Protein AF-A0A173RYE0-F1 (afdb_monomer_lite)

Organism: NCBI:txid166486

Foldseek 3Di:
DPPPPDDPQCPDDDDDEDDPPDLPDDPDPADDQVVLLVVLVVVLVCLVVLNKAKAKEKEKQPPPDQVQFDWDQDPNWTWTKMKMKIWIWIQDPNRIFIKIKMKIWTWTQDPVRDIDIDMYIWMFGDPPVDPDPDCVSGSNRTHDHDPSSVVSVSVSVVSVVVLCVVPVPSYHYHYYYDRDDDDPPPD

Structure (mmCIF, N/CA/C/O backbone):
data_AF-A0A173RYE0-F1
#
_entry.id   AF-A0A173RYE0-F1
#
loop_
_atom_site.group_PDB
_atom_site.id
_atom_site.type_symbol
_atom_site.label_atom_id
_atom_site.label_alt_id
_atom_site.label_comp_id
_atom_site.label_asym_id
_atom_site.label_entity_id
_atom_site.label_seq_id
_atom_site.pdbx_PDB_ins_code
_atom_site.Cartn_x
_atom_site.Cartn_y
_atom_site.Cartn_z
_atom_site.occupancy
_atom_site.B_iso_or_equiv
_atom_site.auth_seq_id
_atom_site.auth_comp_id
_atom_site.auth_asym_id
_atom_site.auth_atom_id
_atom_site.pdbx_PDB_model_num
ATOM 1 N N . MET A 1 1 ? 26.223 -8.740 8.194 1.00 28.34 1 MET A N 1
ATOM 2 C CA . MET A 1 1 ? 25.411 -8.860 6.963 1.00 28.34 1 MET A CA 1
ATOM 3 C C . MET A 1 1 ? 24.327 -7.803 7.013 1.00 28.34 1 MET A C 1
ATOM 5 O O . MET A 1 1 ? 23.539 -7.816 7.946 1.00 28.34 1 MET A O 1
ATOM 9 N N . LYS A 1 2 ? 24.351 -6.820 6.109 1.00 23.77 2 LYS A N 1
ATOM 10 C CA . LYS A 1 2 ? 23.316 -5.780 6.056 1.00 23.77 2 LYS A CA 1
ATOM 11 C C . LYS A 1 2 ? 22.067 -6.418 5.446 1.00 23.77 2 LYS A C 1
ATOM 13 O O . LYS A 1 2 ? 22.107 -6.754 4.267 1.00 23.77 2 LYS A O 1
ATOM 18 N N . ASN A 1 3 ? 21.015 -6.615 6.242 1.00 24.16 3 ASN A N 1
ATOM 19 C CA . ASN A 1 3 ? 19.688 -6.975 5.740 1.00 24.16 3 ASN A CA 1
ATOM 20 C C . ASN A 1 3 ? 19.226 -5.859 4.801 1.00 24.16 3 ASN A C 1
ATOM 22 O O . ASN A 1 3 ? 18.795 -4.795 5.234 1.00 24.16 3 ASN A O 1
ATOM 26 N N . LYS A 1 4 ? 19.424 -6.097 3.511 1.00 31.22 4 LYS A N 1
ATOM 27 C CA . LYS A 1 4 ? 19.053 -5.243 2.396 1.00 31.22 4 LYS A CA 1
ATOM 28 C C . LYS A 1 4 ? 17.714 -5.766 1.875 1.00 31.22 4 LYS A C 1
ATOM 30 O O . LYS A 1 4 ? 17.673 -6.500 0.899 1.00 31.22 4 LYS A O 1
ATOM 35 N N . ILE A 1 5 ? 16.637 -5.459 2.592 1.00 31.73 5 ILE A N 1
ATOM 36 C CA . ILE A 1 5 ? 15.288 -5.525 2.023 1.00 31.73 5 ILE A CA 1
ATOM 37 C C . ILE A 1 5 ? 14.978 -4.078 1.642 1.00 31.73 5 ILE A C 1
ATOM 39 O O . ILE A 1 5 ? 14.851 -3.218 2.514 1.00 31.73 5 ILE A O 1
ATOM 43 N N . PHE A 1 6 ? 15.091 -3.834 0.338 1.00 35.91 6 PHE A N 1
ATOM 44 C CA . PHE A 1 6 ? 15.083 -2.546 -0.350 1.00 35.91 6 PHE A CA 1
ATOM 45 C C . PHE A 1 6 ? 13.655 -2.006 -0.580 1.00 35.91 6 PHE A C 1
ATOM 47 O O . PHE A 1 6 ? 12.680 -2.603 -0.130 1.00 35.91 6 PHE A O 1
ATOM 54 N N . HIS A 1 7 ? 13.585 -0.799 -1.144 1.00 39.81 7 HIS A N 1
ATOM 55 C CA . HIS A 1 7 ? 12.555 0.229 -0.978 1.00 39.81 7 HIS A CA 1
ATOM 56 C C . HIS A 1 7 ? 11.331 0.055 -1.911 1.00 39.81 7 HIS A C 1
ATOM 58 O O . HIS A 1 7 ? 11.178 0.805 -2.864 1.00 39.81 7 HIS A O 1
ATOM 64 N N . THR A 1 8 ? 10.345 -0.762 -1.527 1.00 43.03 8 THR A N 1
ATOM 65 C CA . THR A 1 8 ? 8.969 -0.657 -2.083 1.00 43.03 8 THR A CA 1
ATOM 66 C C . THR A 1 8 ? 8.114 0.410 -1.378 1.00 43.03 8 THR A C 1
ATOM 68 O O . THR A 1 8 ? 6.892 0.441 -1.495 1.00 43.03 8 THR A O 1
ATOM 71 N N . GLN A 1 9 ? 8.727 1.257 -0.544 1.00 42.53 9 GLN A N 1
ATOM 72 C CA . GLN A 1 9 ? 8.015 2.144 0.394 1.00 42.53 9 GLN A CA 1
ATOM 73 C C . GLN A 1 9 ? 8.298 3.623 0.253 1.00 42.53 9 GLN A C 1
ATOM 75 O O . GLN A 1 9 ? 7.848 4.426 1.069 1.00 42.53 9 GLN A O 1
ATOM 80 N N . ASP A 1 10 ? 9.018 3.992 -0.781 1.00 41.88 10 ASP A N 1
ATOM 81 C CA . ASP A 1 10 ? 8.941 5.358 -1.232 1.00 41.88 10 ASP A CA 1
ATOM 82 C C . ASP A 1 10 ? 7.669 5.418 -2.084 1.00 41.88 10 ASP A C 1
ATOM 84 O O . ASP A 1 10 ? 7.680 5.042 -3.246 1.00 41.88 10 ASP A O 1
ATOM 88 N N . LEU A 1 11 ? 6.552 5.870 -1.496 1.00 45.75 11 LEU A N 1
ATOM 89 C CA . LEU A 1 11 ? 5.313 6.296 -2.182 1.00 45.75 11 LEU A CA 1
ATOM 90 C C . LEU A 1 11 ? 5.577 7.540 -3.069 1.00 45.75 11 LEU A C 1
ATOM 92 O O . LEU A 1 11 ? 4.838 8.527 -3.098 1.00 45.75 11 LEU A O 1
ATOM 96 N N . CYS A 1 12 ? 6.737 7.531 -3.706 1.00 41.34 12 CYS A N 1
ATOM 97 C CA . CYS A 1 12 ? 7.471 8.620 -4.289 1.00 41.34 12 CYS A CA 1
ATOM 98 C C . CYS A 1 12 ? 7.135 8.650 -5.777 1.00 41.34 12 CYS A C 1
ATOM 100 O O . CYS A 1 12 ? 7.418 7.712 -6.499 1.00 41.34 12 CYS A O 1
ATOM 102 N N . LEU A 1 13 ? 6.572 9.698 -6.352 1.00 34.97 13 LEU A N 1
ATOM 103 C CA . LEU A 1 13 ? 6.451 11.069 -5.901 1.00 34.97 13 LEU A CA 1
ATOM 104 C C . LEU A 1 13 ? 5.248 11.667 -6.633 1.00 34.97 13 LEU A C 1
ATOM 106 O O . LEU A 1 13 ? 5.253 11.763 -7.852 1.00 34.97 13 LEU A O 1
ATOM 110 N N . ARG A 1 14 ? 4.259 12.141 -5.873 1.00 40.75 14 ARG A N 1
ATOM 111 C CA . ARG A 1 14 ? 3.505 13.391 -6.101 1.00 40.75 14 ARG A CA 1
ATOM 112 C C . ARG A 1 14 ? 2.761 13.667 -7.420 1.00 40.75 14 ARG A C 1
ATOM 114 O O . ARG A 1 14 ? 1.974 14.604 -7.408 1.00 40.75 14 ARG A O 1
ATOM 121 N N . THR A 1 15 ? 2.890 12.924 -8.509 1.00 35.31 15 THR A N 1
ATOM 122 C CA . THR A 1 15 ? 2.223 13.269 -9.778 1.00 35.31 15 THR A CA 1
ATOM 123 C C . THR A 1 15 ? 2.204 12.071 -10.716 1.00 35.31 15 THR A C 1
ATOM 125 O O . THR A 1 15 ? 3.210 11.805 -11.361 1.00 35.31 15 THR A O 1
ATOM 128 N N . ASN A 1 16 ? 1.072 11.361 -10.775 1.00 33.50 16 ASN A N 1
ATOM 129 C CA . ASN A 1 16 ? 0.449 10.780 -11.984 1.00 33.50 16 ASN A CA 1
ATOM 130 C C . ASN A 1 16 ? -0.567 9.691 -11.602 1.00 33.50 16 ASN A C 1
ATOM 132 O O . ASN A 1 16 ? -0.512 8.556 -12.059 1.00 33.50 16 ASN A O 1
ATOM 136 N N . LEU A 1 17 ? -1.536 10.047 -10.757 1.00 40.06 17 LEU A N 1
ATOM 137 C CA . LEU A 1 17 ? -2.668 9.174 -10.463 1.00 40.06 17 LEU A CA 1
ATOM 138 C C . LEU A 1 17 ? -3.654 9.215 -11.635 1.00 40.06 17 LEU A C 1
ATOM 140 O O . LEU A 1 17 ? -4.416 10.172 -11.777 1.00 40.06 17 LEU A O 1
ATOM 144 N N . ARG A 1 18 ? -3.660 8.177 -12.477 1.00 36.09 18 ARG A N 1
ATOM 145 C CA . ARG A 1 18 ? -4.840 7.840 -13.280 1.00 36.09 18 ARG A CA 1
ATOM 146 C C . ARG A 1 18 ? -5.659 6.817 -12.507 1.00 36.09 18 ARG A C 1
ATOM 148 O O . ARG A 1 18 ? -5.235 5.687 -12.311 1.00 36.09 18 ARG A O 1
ATOM 155 N N . CYS A 1 19 ? -6.839 7.242 -12.067 1.00 34.38 19 CYS A N 1
ATOM 156 C CA . CYS A 1 19 ? -7.894 6.331 -11.653 1.00 34.38 19 CYS A CA 1
ATOM 157 C C . CYS A 1 19 ? -8.288 5.503 -12.887 1.00 34.38 19 CYS A C 1
ATOM 159 O O . CYS A 1 19 ? -8.625 6.089 -13.920 1.00 34.38 19 CYS A O 1
ATOM 161 N N . ALA A 1 20 ? -8.195 4.174 -12.809 1.00 36.72 20 ALA A N 1
ATOM 162 C CA . ALA A 1 20 ? -8.746 3.289 -13.829 1.00 36.72 20 ALA A CA 1
ATOM 163 C C . ALA A 1 20 ? -10.274 3.452 -13.806 1.00 36.72 20 ALA A C 1
ATOM 165 O O . ALA A 1 20 ? -10.954 2.869 -12.970 1.00 36.72 20 ALA A O 1
ATOM 166 N N . LYS A 1 21 ? -10.801 4.331 -14.665 1.00 34.22 21 LYS A N 1
ATOM 167 C CA . LYS A 1 21 ? -12.231 4.670 -14.706 1.00 34.22 21 LYS A CA 1
ATOM 168 C C . LYS A 1 21 ? -13.104 3.600 -15.366 1.00 34.22 21 LYS A C 1
ATOM 170 O O . LYS A 1 21 ? -14.321 3.707 -15.277 1.00 34.22 21 LYS A O 1
ATOM 175 N N . ASP A 1 22 ? -12.508 2.565 -15.957 1.00 35.81 22 ASP A N 1
ATOM 176 C CA . ASP A 1 22 ? -13.219 1.640 -16.843 1.00 35.81 22 ASP A CA 1
ATOM 177 C C . ASP A 1 22 ? -13.004 0.154 -16.485 1.00 35.81 22 ASP A C 1
ATOM 179 O O . ASP A 1 22 ? -12.799 -0.676 -17.369 1.00 35.81 22 ASP A O 1
ATOM 183 N N . SER A 1 23 ? -13.070 -0.227 -15.201 1.00 40.16 23 SER A N 1
ATOM 184 C CA . SER A 1 23 ? -13.330 -1.634 -14.848 1.00 40.16 23 SER A CA 1
ATOM 185 C C . SER A 1 23 ? -14.844 -1.877 -14.849 1.00 40.16 23 SER A C 1
ATOM 187 O O . SER A 1 23 ? -15.625 -1.143 -14.239 1.00 40.16 23 SER A O 1
ATOM 189 N N . ALA A 1 24 ? -15.283 -2.873 -15.623 1.00 36.91 24 ALA A N 1
ATOM 190 C CA . ALA A 1 24 ? -16.688 -3.212 -15.810 1.00 36.91 24 ALA A CA 1
ATOM 191 C C . ALA A 1 24 ? -17.415 -3.343 -14.458 1.00 36.91 24 ALA A C 1
ATOM 193 O O . ALA A 1 24 ? -17.038 -4.147 -13.606 1.00 36.91 24 ALA A O 1
ATOM 194 N N . ARG A 1 25 ? -18.465 -2.532 -14.275 1.00 37.34 25 ARG A N 1
ATOM 195 C CA . ARG A 1 25 ? -19.299 -2.477 -13.068 1.00 37.34 25 ARG A CA 1
ATOM 196 C C . ARG A 1 25 ? -19.926 -3.842 -12.773 1.00 37.34 25 ARG A C 1
ATOM 198 O O . ARG A 1 25 ? -20.995 -4.156 -13.290 1.00 37.34 25 ARG A O 1
ATOM 205 N N . MET A 1 26 ? -19.306 -4.620 -11.892 1.00 39.44 26 MET A N 1
ATOM 206 C CA . MET A 1 26 ? -20.040 -5.563 -11.055 1.00 39.44 26 MET A CA 1
ATOM 207 C C . MET A 1 26 ? -20.523 -4.804 -9.820 1.00 39.44 26 MET A C 1
ATOM 209 O O . MET A 1 26 ? -19.723 -4.214 -9.098 1.00 39.44 26 MET A O 1
ATOM 213 N N . GLU A 1 27 ? -21.838 -4.790 -9.596 1.00 39.69 27 GLU A N 1
ATOM 214 C CA . GLU A 1 27 ? -22.488 -4.191 -8.425 1.00 39.69 27 GLU A CA 1
ATOM 215 C C . GLU A 1 27 ? -22.171 -4.998 -7.153 1.00 39.69 27 GLU A C 1
ATOM 217 O O . GLU A 1 27 ? -23.013 -5.676 -6.569 1.00 39.69 27 GLU A O 1
ATOM 222 N N . ILE A 1 28 ? -20.920 -4.943 -6.710 1.00 50.97 28 ILE A N 1
ATOM 223 C CA . ILE A 1 28 ? -20.552 -5.255 -5.333 1.00 50.97 28 ILE A CA 1
ATOM 224 C C . ILE A 1 28 ? -20.836 -3.981 -4.536 1.00 50.97 28 ILE A C 1
ATOM 226 O O . ILE A 1 28 ? -20.586 -2.887 -5.024 1.00 50.97 28 ILE A O 1
ATOM 230 N N . ASN A 1 29 ? -21.415 -4.095 -3.340 1.00 51.62 29 ASN A N 1
ATOM 231 C CA . ASN A 1 29 ? -21.778 -2.969 -2.473 1.00 51.62 29 ASN A CA 1
ATOM 232 C C . ASN A 1 29 ? -20.535 -2.106 -2.149 1.00 51.62 29 ASN A C 1
ATOM 234 O O . ASN A 1 29 ? -19.822 -2.372 -1.179 1.00 51.62 29 ASN A O 1
ATOM 238 N N . VAL A 1 30 ? -20.228 -1.130 -3.012 1.00 60.31 30 VAL A N 1
ATOM 239 C CA . VAL A 1 30 ? -19.003 -0.328 -2.949 1.00 60.31 30 VAL A CA 1
ATOM 240 C C . VAL A 1 30 ? -19.117 0.611 -1.754 1.00 60.31 30 VAL A C 1
ATOM 242 O O . VAL A 1 30 ? -19.896 1.567 -1.774 1.00 60.31 30 VAL A O 1
ATOM 245 N N . LYS A 1 31 ? -18.340 0.343 -0.696 1.00 73.19 31 LYS A N 1
ATOM 246 C CA . LYS A 1 31 ? -18.166 1.298 0.406 1.00 73.19 31 LYS A CA 1
ATOM 247 C C . LYS A 1 31 ? -17.672 2.627 -0.158 1.00 73.19 31 LYS A C 1
ATOM 249 O O . LYS A 1 31 ? -16.754 2.658 -0.978 1.00 73.19 31 LYS A O 1
ATOM 254 N N . LYS A 1 32 ? -18.246 3.732 0.310 1.00 83.94 32 LYS A N 1
ATOM 255 C CA . LYS A 1 32 ? -17.833 5.065 -0.137 1.00 83.94 32 LYS A CA 1
ATOM 256 C C . LYS A 1 32 ? -16.429 5.384 0.368 1.00 83.94 32 LYS A C 1
ATOM 258 O O . LYS A 1 32 ? -16.087 5.070 1.508 1.00 83.94 32 LYS A O 1
ATOM 263 N N . GLN A 1 33 ? -15.632 6.068 -0.449 1.00 85.19 33 GLN A N 1
ATOM 264 C CA . GLN A 1 33 ? -14.260 6.442 -0.097 1.00 85.19 33 GLN A CA 1
ATOM 265 C C . GLN A 1 33 ? -14.158 7.209 1.235 1.00 85.19 33 GLN A C 1
ATOM 267 O O . GLN A 1 33 ? -13.201 7.011 1.982 1.00 85.19 33 GLN A O 1
ATOM 272 N N . GLU A 1 34 ? -15.154 8.029 1.594 1.00 88.81 34 GLU A N 1
ATOM 273 C CA . GLU A 1 34 ? -15.161 8.766 2.864 1.00 88.81 34 GLU A CA 1
ATOM 274 C C . GLU A 1 34 ? -15.392 7.861 4.080 1.00 88.81 34 GLU A C 1
ATOM 276 O O . GLU A 1 34 ? -14.992 8.202 5.194 1.00 88.81 34 GLU A O 1
ATOM 281 N N . GLU A 1 35 ? -16.082 6.734 3.908 1.00 91.25 35 GLU A N 1
ATOM 282 C CA . GLU A 1 35 ? -16.261 5.732 4.964 1.00 91.25 35 GLU A CA 1
ATOM 283 C C . GLU A 1 35 ? -14.956 4.974 5.189 1.00 91.25 35 GLU A C 1
ATOM 285 O O . GLU A 1 35 ? -14.511 4.844 6.326 1.00 91.25 35 GLU A O 1
ATOM 290 N N . ILE A 1 36 ? -14.292 4.573 4.104 1.00 91.31 36 ILE A N 1
ATOM 291 C CA . ILE A 1 36 ? -12.998 3.884 4.147 1.00 91.31 36 ILE A CA 1
ATOM 292 C C . ILE A 1 36 ? -11.938 4.786 4.784 1.00 91.31 36 ILE A C 1
ATOM 294 O O . ILE A 1 36 ? -11.202 4.351 5.665 1.00 91.31 36 ILE A O 1
ATOM 298 N N . PHE A 1 37 ? -11.896 6.063 4.394 1.00 92.88 37 PHE A N 1
ATOM 299 C CA . PHE A 1 37 ? -10.997 7.045 4.996 1.00 92.88 37 PHE A CA 1
ATOM 300 C C . PHE A 1 37 ? -11.198 7.139 6.513 1.00 92.88 37 PHE A C 1
ATOM 302 O O . PHE A 1 37 ? -10.227 7.064 7.264 1.00 92.88 37 PHE A O 1
ATOM 309 N N . ARG A 1 38 ? -12.451 7.258 6.974 1.00 95.44 38 ARG A N 1
ATOM 310 C CA . ARG A 1 38 ? -12.776 7.322 8.407 1.00 95.44 38 ARG A CA 1
ATOM 311 C C . ARG A 1 38 ? -12.383 6.043 9.143 1.00 95.44 38 ARG A C 1
ATOM 313 O O . ARG A 1 38 ? -11.732 6.139 10.180 1.00 95.44 38 ARG A O 1
ATOM 320 N N . GLU A 1 39 ? -12.696 4.872 8.588 1.00 95.25 39 GLU A N 1
ATOM 321 C CA . GLU A 1 39 ? -12.289 3.582 9.161 1.00 95.25 39 GLU A CA 1
ATOM 322 C C . GLU A 1 39 ? -10.762 3.483 9.292 1.00 95.25 39 GLU A C 1
ATOM 324 O O . GLU A 1 39 ? -10.269 3.107 10.353 1.00 95.25 39 GLU A O 1
ATOM 329 N N . ILE A 1 40 ? -9.997 3.878 8.267 1.00 96.12 40 ILE A N 1
ATOM 330 C CA . ILE A 1 40 ? -8.526 3.881 8.323 1.00 96.12 40 ILE A CA 1
ATOM 331 C C . ILE A 1 40 ? -8.017 4.829 9.413 1.00 96.12 40 ILE A C 1
ATOM 333 O O . ILE A 1 40 ? -7.150 4.435 10.189 1.00 96.12 40 ILE A O 1
ATOM 337 N N . GLN A 1 41 ? -8.553 6.050 9.516 1.00 97.50 41 GLN A N 1
ATOM 338 C CA . GLN A 1 41 ? -8.132 7.001 10.552 1.00 97.50 41 GLN A CA 1
ATOM 339 C C . GLN A 1 41 ? -8.404 6.472 11.969 1.00 97.50 41 GLN A C 1
ATOM 341 O O . GLN A 1 41 ? -7.522 6.542 12.829 1.00 97.50 41 GLN A O 1
ATOM 346 N N . GLU A 1 42 ? -9.588 5.902 12.209 1.00 97.88 42 GLU A N 1
ATOM 347 C CA . GLU A 1 42 ? -9.935 5.284 13.494 1.00 97.88 42 GLU A CA 1
ATOM 348 C C . GLU A 1 42 ? -9.007 4.104 13.806 1.00 97.88 42 GLU A C 1
ATOM 350 O O . GLU A 1 42 ? -8.398 4.057 14.877 1.00 97.88 42 GLU A O 1
ATOM 355 N N . MET A 1 43 ? -8.819 3.190 12.848 1.00 98.00 43 MET A N 1
ATOM 356 C CA . MET A 1 43 ? -7.932 2.041 13.017 1.00 98.00 43 MET A CA 1
ATOM 357 C C . MET A 1 43 ? -6.485 2.462 13.277 1.00 98.00 43 MET A C 1
ATOM 359 O O . MET A 1 43 ? -5.815 1.855 14.110 1.00 98.00 43 MET A O 1
ATOM 363 N N . MET A 1 44 ? -5.986 3.509 12.618 1.00 97.62 44 MET A N 1
ATOM 364 C CA . MET A 1 44 ? -4.651 4.042 12.892 1.00 97.62 44 MET A CA 1
ATOM 365 C C . MET A 1 44 ? -4.526 4.561 14.329 1.00 97.62 44 MET A C 1
ATOM 367 O O . MET A 1 44 ? -3.506 4.315 14.972 1.00 97.62 44 MET A O 1
ATOM 371 N N . GLY A 1 45 ? -5.551 5.244 14.849 1.00 97.88 45 GLY A N 1
ATOM 372 C CA . GLY A 1 45 ? -5.608 5.661 16.253 1.00 97.88 45 GLY A CA 1
ATOM 373 C C . GLY A 1 45 ? -5.544 4.466 17.205 1.00 97.88 45 GLY A C 1
ATOM 374 O O . GLY A 1 45 ? -4.654 4.384 18.048 1.00 97.88 45 GLY A O 1
ATOM 375 N N . GLU A 1 46 ? -6.407 3.474 16.997 1.00 97.94 46 GLU A N 1
ATOM 376 C CA . GLU A 1 46 ? -6.447 2.263 17.824 1.00 97.94 46 GLU A CA 1
ATOM 377 C C . GLU A 1 46 ? -5.168 1.411 17.725 1.00 97.94 46 GLU A C 1
ATOM 379 O O . GLU A 1 46 ? -4.764 0.776 18.700 1.00 97.94 46 GLU A O 1
ATOM 384 N N . THR A 1 47 ? -4.494 1.424 16.573 1.00 97.62 47 THR A N 1
ATOM 385 C CA . THR A 1 47 ? -3.202 0.747 16.371 1.00 97.62 47 THR A CA 1
ATOM 386 C C . THR A 1 47 ? -2.106 1.374 17.227 1.00 97.62 47 THR A C 1
ATOM 388 O O . THR A 1 47 ? -1.348 0.650 17.869 1.00 97.62 47 THR A O 1
ATOM 391 N N . LYS A 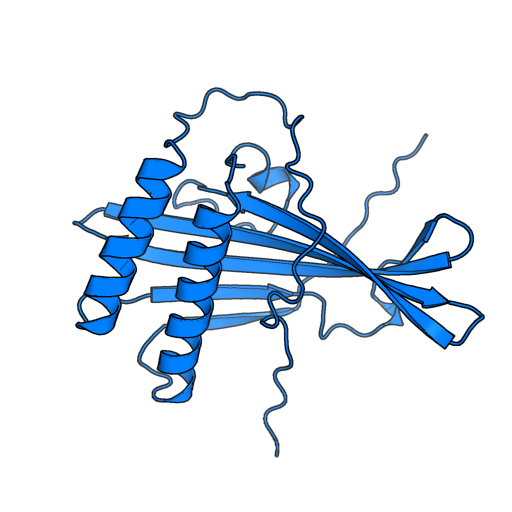1 48 ? -2.050 2.711 17.306 1.00 95.00 48 LYS A N 1
ATOM 392 C CA . LYS A 1 48 ? -1.095 3.432 18.171 1.00 95.00 48 LYS A CA 1
ATOM 393 C C . LYS A 1 48 ? -1.308 3.130 19.652 1.00 95.00 48 LYS A C 1
ATOM 395 O O . LYS A 1 48 ? -0.361 3.157 20.427 1.00 95.00 48 LYS A O 1
ATOM 400 N N . GLU A 1 49 ? -2.542 2.818 20.030 1.00 95.75 49 GLU A N 1
ATOM 401 C CA . GLU A 1 49 ? -2.917 2.421 21.389 1.00 95.75 49 GLU A CA 1
ATOM 402 C C . GLU A 1 49 ? -2.756 0.907 21.636 1.00 95.75 49 GLU A C 1
ATOM 404 O O . GLU A 1 49 ? -3.118 0.412 22.701 1.00 95.75 49 GLU A O 1
ATOM 409 N N . GLY A 1 50 ? -2.224 0.156 20.663 1.00 93.94 50 GLY A N 1
ATOM 410 C CA . GLY A 1 50 ? -1.964 -1.281 20.775 1.00 93.94 50 GLY A CA 1
ATOM 411 C C . GLY A 1 50 ? -3.212 -2.169 20.721 1.00 93.94 50 GLY A C 1
ATOM 412 O O . GLY A 1 50 ? -3.131 -3.348 21.060 1.00 93.94 50 GLY A O 1
ATOM 413 N N . ARG A 1 51 ? -4.371 -1.635 20.306 1.00 96.00 51 ARG A N 1
ATOM 414 C CA . ARG A 1 51 ? -5.643 -2.382 20.255 1.00 96.00 51 ARG A CA 1
ATOM 415 C C . ARG A 1 51 ? -5.833 -3.209 18.990 1.00 96.00 51 ARG A C 1
ATOM 417 O O . ARG A 1 51 ? -6.595 -4.173 19.008 1.00 96.00 51 ARG A O 1
ATOM 424 N N . ILE A 1 52 ? -5.161 -2.844 17.901 1.00 97.38 52 ILE A N 1
ATOM 425 C CA . ILE A 1 52 ? -5.272 -3.536 16.615 1.00 97.38 52 ILE A CA 1
ATOM 426 C C . ILE A 1 52 ? -3.947 -4.201 16.284 1.00 97.38 52 ILE A C 1
ATOM 428 O O . ILE A 1 52 ? -2.903 -3.554 16.240 1.00 97.38 52 ILE A O 1
ATOM 432 N N . ARG A 1 53 ? -4.016 -5.500 15.992 1.00 95.00 53 ARG A N 1
ATOM 433 C CA . ARG A 1 53 ? -2.898 -6.261 15.445 1.00 95.00 53 ARG A CA 1
ATOM 434 C C . ARG A 1 53 ? -3.073 -6.428 13.943 1.00 95.00 53 ARG A C 1
ATOM 436 O O . ARG A 1 53 ? -4.114 -6.906 13.493 1.00 95.00 53 ARG A O 1
ATOM 443 N N . TRP A 1 54 ? -2.033 -6.073 13.198 1.00 97.50 54 TRP A N 1
ATOM 444 C CA . TRP A 1 54 ? -2.023 -6.152 11.742 1.00 97.50 54 TRP A CA 1
ATOM 445 C C . TRP A 1 54 ? -1.272 -7.380 11.237 1.00 97.50 54 TRP A C 1
ATOM 447 O O . TRP A 1 54 ? -0.249 -7.781 11.798 1.00 97.50 54 TRP A O 1
ATOM 457 N N . SER A 1 55 ? -1.790 -7.943 10.150 1.00 96.00 55 SER A N 1
ATOM 458 C CA . SER A 1 55 ? -1.101 -8.872 9.264 1.00 96.00 55 SER A CA 1
ATOM 459 C C . SER A 1 55 ? -0.890 -8.168 7.936 1.00 96.00 55 SER A C 1
ATOM 461 O O . SER A 1 55 ? -1.859 -7.824 7.257 1.00 96.00 55 SER A O 1
ATOM 463 N N . VAL A 1 56 ? 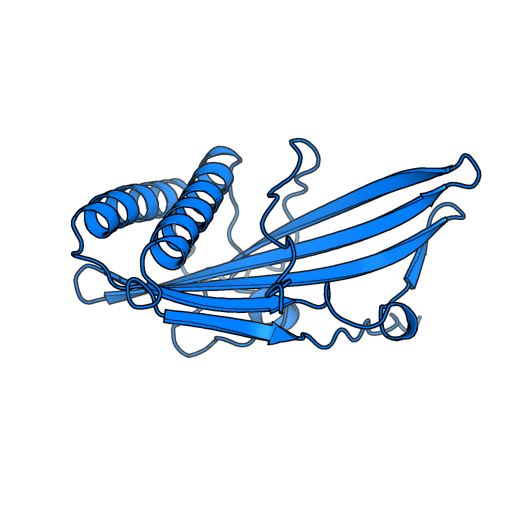0.369 -7.937 7.592 1.00 94.19 56 VAL A N 1
ATOM 464 C CA . VAL A 1 56 ? 0.777 -7.262 6.369 1.00 94.19 56 VAL A CA 1
ATOM 465 C C . VAL A 1 56 ? 1.511 -8.260 5.489 1.00 94.19 56 VAL A C 1
ATOM 467 O O . VAL A 1 56 ? 2.504 -8.859 5.900 1.00 94.19 56 VAL A O 1
ATOM 470 N N . GLU A 1 57 ? 1.006 -8.460 4.281 1.00 92.25 57 GLU A N 1
ATOM 471 C CA . GLU A 1 57 ? 1.610 -9.349 3.291 1.00 92.25 57 GLU A CA 1
ATOM 472 C C . GLU A 1 57 ? 1.996 -8.528 2.067 1.00 92.25 57 GLU A C 1
ATOM 474 O O . GLU A 1 57 ? 1.183 -7.761 1.558 1.00 92.25 57 GLU A O 1
ATOM 479 N N . VAL A 1 58 ? 3.233 -8.688 1.608 1.00 89.94 58 VAL A N 1
ATOM 480 C CA . VAL A 1 58 ? 3.805 -7.953 0.481 1.00 89.94 58 VAL A CA 1
ATOM 481 C C . VAL A 1 58 ? 4.255 -8.951 -0.570 1.00 89.94 58 VAL A C 1
ATOM 483 O O . VAL A 1 58 ? 4.943 -9.924 -0.248 1.00 89.94 58 VAL A O 1
ATOM 486 N N . MET A 1 59 ? 3.908 -8.697 -1.825 1.00 89.12 59 MET A N 1
ATOM 487 C CA . MET A 1 59 ? 4.491 -9.394 -2.964 1.00 89.12 59 MET A CA 1
ATOM 488 C C . MET A 1 59 ? 5.012 -8.385 -3.963 1.00 89.12 59 MET A C 1
ATOM 490 O O . MET A 1 59 ? 4.274 -7.495 -4.365 1.00 89.12 59 MET A O 1
ATOM 494 N N . THR A 1 60 ? 6.270 -8.522 -4.362 1.00 87.88 60 THR A N 1
ATOM 495 C CA . THR A 1 60 ? 6.882 -7.579 -5.296 1.00 87.88 60 THR A CA 1
ATOM 496 C C . THR A 1 60 ? 7.888 -8.246 -6.216 1.00 87.88 60 THR A C 1
ATOM 498 O O . THR A 1 60 ? 8.553 -9.204 -5.822 1.00 87.88 60 THR A O 1
ATOM 501 N N . THR A 1 61 ? 8.012 -7.724 -7.431 1.00 88.00 61 THR A N 1
ATOM 502 C CA . THR A 1 61 ? 9.056 -8.108 -8.387 1.00 88.00 61 THR A CA 1
ATOM 503 C C . THR A 1 61 ? 10.306 -7.238 -8.292 1.00 88.00 61 THR A C 1
ATOM 505 O O . THR A 1 61 ? 11.277 -7.530 -8.983 1.00 88.00 61 THR A O 1
ATOM 508 N N . GLU A 1 62 ? 10.335 -6.205 -7.435 1.00 82.38 62 GLU A N 1
ATOM 509 C CA . GLU A 1 62 ? 11.445 -5.237 -7.382 1.00 82.38 62 GLU A CA 1
ATOM 510 C C . GLU A 1 62 ? 12.801 -5.939 -7.205 1.00 82.38 62 GLU A C 1
ATOM 512 O O . GLU A 1 62 ? 13.783 -5.586 -7.859 1.00 82.38 62 GLU A O 1
ATOM 517 N N . ALA A 1 63 ? 12.831 -6.974 -6.361 1.00 78.75 63 ALA A N 1
ATOM 518 C CA . ALA A 1 63 ? 14.025 -7.750 -6.044 1.00 78.75 63 ALA A CA 1
ATOM 519 C C . ALA A 1 63 ? 14.349 -8.866 -7.056 1.00 78.75 63 ALA A C 1
ATOM 521 O O . ALA A 1 63 ? 15.353 -9.559 -6.874 1.00 78.75 63 ALA A O 1
ATOM 522 N N . ASN A 1 64 ? 13.521 -9.063 -8.085 1.00 84.81 64 ASN A N 1
ATOM 523 C CA . ASN A 1 64 ? 13.769 -10.068 -9.112 1.00 84.81 64 ASN A CA 1
ATOM 524 C C . ASN A 1 64 ? 14.948 -9.639 -10.010 1.00 84.81 64 ASN A C 1
ATOM 526 O O . ASN A 1 64 ? 15.183 -8.435 -10.183 1.00 84.81 64 ASN A O 1
ATOM 530 N N . PRO A 1 65 ? 15.689 -10.596 -10.597 1.00 85.62 65 PRO A N 1
ATOM 531 C CA . PRO A 1 65 ? 16.718 -10.305 -11.592 1.00 85.62 65 PRO A CA 1
ATOM 532 C C . PRO A 1 65 ? 16.155 -9.497 -12.767 1.00 85.62 65 PRO A C 1
ATOM 534 O O . PRO A 1 65 ? 15.029 -9.729 -13.201 1.00 85.62 65 PRO A O 1
ATOM 537 N N . ALA A 1 66 ? 16.929 -8.542 -13.288 1.00 84.38 66 ALA A N 1
ATOM 538 C CA . ALA A 1 66 ? 16.463 -7.628 -14.336 1.00 84.38 66 ALA A CA 1
ATOM 539 C C . ALA A 1 66 ? 16.085 -8.367 -15.631 1.00 84.38 66 ALA A C 1
ATOM 541 O O . ALA A 1 66 ? 15.162 -7.963 -16.326 1.00 84.38 66 ALA A O 1
ATOM 542 N N . GLU A 1 67 ? 16.770 -9.470 -15.920 1.00 84.56 67 GLU A N 1
ATOM 543 C CA . GLU A 1 67 ? 16.531 -10.366 -17.050 1.00 84.56 67 GLU A CA 1
ATOM 544 C C . GLU A 1 67 ? 15.207 -11.145 -16.970 1.00 84.56 67 GLU A C 1
ATOM 546 O O . GLU A 1 67 ? 14.729 -11.632 -17.991 1.00 84.56 67 GLU A O 1
ATOM 551 N N . GLU A 1 68 ? 14.611 -11.259 -15.780 1.00 85.31 68 GLU A N 1
ATOM 552 C CA . GLU A 1 68 ? 13.307 -11.901 -15.567 1.00 85.31 68 GLU A CA 1
ATOM 553 C C . GLU A 1 68 ? 12.153 -10.891 -15.606 1.00 85.31 68 GLU A C 1
ATOM 555 O O . GLU A 1 68 ? 10.984 -11.281 -15.630 1.00 85.31 68 GLU A O 1
ATOM 560 N N . LYS A 1 69 ? 12.464 -9.588 -15.584 1.00 86.12 69 LYS A N 1
ATOM 561 C CA . LYS A 1 69 ? 11.452 -8.535 -15.567 1.00 86.12 69 LYS A CA 1
ATOM 562 C C . LYS A 1 69 ? 10.931 -8.278 -16.979 1.00 86.12 69 LYS A C 1
ATOM 564 O O . LYS A 1 69 ? 11.726 -8.131 -17.909 1.00 86.12 69 LYS A O 1
ATOM 569 N N . PRO A 1 70 ? 9.610 -8.157 -17.154 1.00 87.81 70 PRO A N 1
ATOM 570 C CA . PRO A 1 70 ? 9.043 -7.763 -18.430 1.00 87.8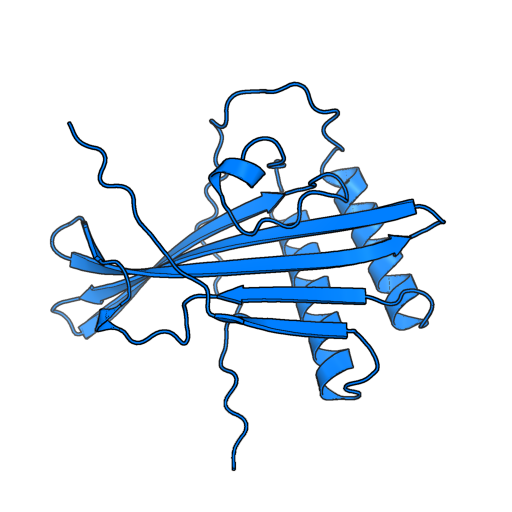1 70 PRO A CA 1
ATOM 571 C C . PRO A 1 70 ? 9.504 -6.373 -18.866 1.00 87.81 70 PRO A C 1
ATOM 573 O O . PRO A 1 70 ? 9.715 -5.472 -18.044 1.00 87.81 70 PRO A O 1
ATOM 576 N N . VAL A 1 71 ? 9.619 -6.213 -20.182 1.00 89.88 71 VAL A N 1
ATOM 577 C CA . VAL A 1 71 ? 10.003 -4.963 -20.831 1.00 89.88 71 VAL A CA 1
ATOM 578 C C . VAL A 1 71 ? 8.949 -4.600 -21.866 1.00 89.88 71 VAL A C 1
ATOM 580 O O . VAL A 1 71 ? 8.684 -5.368 -22.790 1.00 89.88 71 VAL A O 1
ATOM 583 N N . GLU A 1 72 ? 8.371 -3.414 -21.726 1.00 90.12 72 GLU A N 1
ATOM 584 C CA . GLU A 1 72 ? 7.510 -2.822 -22.745 1.00 90.12 72 GLU A CA 1
ATOM 585 C C . GLU A 1 72 ? 8.291 -1.816 -23.592 1.00 90.12 72 GLU A C 1
ATOM 587 O O . GLU A 1 72 ? 9.081 -1.027 -23.074 1.00 90.12 72 GLU A O 1
ATOM 592 N N . HIS A 1 73 ? 8.022 -1.809 -24.896 1.00 89.94 73 HIS A N 1
ATOM 593 C CA . HIS A 1 73 ? 8.634 -0.880 -25.840 1.00 89.94 73 HIS A CA 1
ATOM 594 C C . HIS A 1 73 ? 7.613 0.213 -26.183 1.00 89.94 73 HIS A C 1
ATOM 596 O O . HIS A 1 73 ? 6.665 -0.022 -26.931 1.00 89.94 73 HIS A O 1
ATOM 602 N N . GLU A 1 74 ? 7.794 1.412 -25.633 1.00 85.81 74 GLU A N 1
ATOM 603 C CA . GLU A 1 74 ? 6.869 2.545 -25.787 1.00 85.81 74 GLU A CA 1
ATOM 604 C C . GLU A 1 74 ? 7.677 3.825 -26.036 1.00 85.81 74 GLU A C 1
ATOM 606 O O . GLU A 1 74 ? 8.646 4.104 -25.328 1.00 85.81 74 GLU A O 1
ATOM 611 N N . ASP A 1 75 ? 7.291 4.617 -27.041 1.00 84.31 75 ASP A N 1
ATOM 612 C CA . ASP A 1 75 ? 7.950 5.883 -27.406 1.00 84.31 75 ASP A CA 1
ATOM 613 C C . ASP A 1 75 ? 9.467 5.764 -27.684 1.00 84.31 75 ASP A C 1
ATOM 615 O O . ASP A 1 75 ? 10.236 6.698 -27.446 1.00 84.31 75 ASP A O 1
ATOM 619 N N . GLY A 1 76 ? 9.912 4.605 -28.188 1.00 84.75 76 GLY A N 1
ATOM 620 C CA . GLY A 1 76 ? 11.329 4.326 -28.451 1.00 84.75 76 GLY A CA 1
ATOM 621 C C . GLY A 1 76 ? 12.175 4.130 -27.188 1.00 84.75 76 GLY A C 1
ATOM 622 O O . GLY A 1 76 ? 13.396 4.280 -27.249 1.00 84.75 76 GLY A O 1
ATOM 623 N N . LEU A 1 77 ? 11.535 3.839 -26.053 1.00 88.19 77 LEU A N 1
ATOM 624 C CA . LEU A 1 77 ? 12.173 3.507 -24.785 1.00 88.19 77 LEU A CA 1
ATOM 625 C C . LEU A 1 77 ? 11.783 2.100 -24.334 1.00 88.19 77 LEU A C 1
ATOM 627 O O . LEU A 1 77 ? 10.633 1.686 -24.496 1.00 88.19 77 LEU A O 1
ATOM 631 N N . ASP A 1 78 ? 12.739 1.437 -23.691 1.00 90.31 78 ASP A N 1
ATOM 632 C CA . ASP A 1 78 ? 12.541 0.154 -23.029 1.00 90.31 78 ASP A CA 1
ATOM 633 C C . ASP A 1 78 ? 12.157 0.417 -21.571 1.00 90.31 78 ASP A C 1
ATOM 635 O O . ASP A 1 78 ? 12.947 0.951 -20.782 1.00 90.31 78 ASP A O 1
ATOM 639 N N . TRP A 1 79 ? 10.921 0.078 -21.221 1.00 90.50 79 TRP A N 1
ATOM 640 C CA . TRP A 1 79 ? 10.366 0.243 -19.886 1.00 90.50 79 TRP A CA 1
ATOM 641 C C . TRP A 1 79 ? 10.399 -1.087 -19.151 1.00 90.50 79 TRP A C 1
ATOM 643 O O . TRP A 1 79 ? 9.607 -1.979 -19.442 1.00 90.50 79 TRP A O 1
ATOM 653 N N . THR A 1 80 ? 11.283 -1.207 -18.166 1.00 89.56 80 THR A N 1
ATOM 654 C CA . THR A 1 80 ? 11.252 -2.318 -17.214 1.00 89.56 80 THR A CA 1
ATOM 655 C C . THR A 1 80 ? 10.063 -2.152 -16.282 1.00 89.56 80 THR A C 1
ATOM 657 O O . THR A 1 80 ? 9.855 -1.063 -15.736 1.00 89.56 80 THR A O 1
ATOM 660 N N . ILE A 1 81 ? 9.303 -3.228 -16.099 1.00 89.00 81 ILE A N 1
ATOM 661 C CA . ILE A 1 81 ? 8.074 -3.229 -15.310 1.00 89.00 81 ILE A CA 1
ATOM 662 C C . ILE A 1 81 ? 8.293 -3.971 -14.003 1.00 89.00 81 ILE A C 1
ATOM 664 O O . ILE A 1 81 ? 8.792 -5.096 -13.978 1.00 89.00 81 ILE A O 1
ATOM 668 N N . ASP A 1 82 ? 7.871 -3.329 -12.924 1.00 87.44 82 ASP A N 1
ATOM 669 C CA . ASP A 1 82 ? 7.785 -3.898 -11.596 1.00 87.44 82 ASP A CA 1
ATOM 670 C C . ASP A 1 82 ? 6.355 -3.820 -11.066 1.00 87.44 82 ASP A C 1
ATOM 672 O O . ASP A 1 82 ? 5.631 -2.860 -11.323 1.00 87.44 82 ASP A O 1
ATOM 676 N N . GLU A 1 83 ? 5.966 -4.819 -10.281 1.00 87.75 83 GLU A N 1
ATOM 677 C CA . GLU A 1 83 ? 4.703 -4.830 -9.554 1.00 87.75 83 GLU A CA 1
ATOM 678 C C . GLU A 1 83 ? 4.925 -4.958 -8.051 1.00 87.75 83 GLU A C 1
ATOM 680 O O . GLU A 1 83 ? 5.871 -5.601 -7.575 1.00 87.75 83 GLU A O 1
ATOM 685 N N . CYS A 1 84 ? 4.017 -4.363 -7.285 1.00 88.06 84 CYS A N 1
ATOM 686 C CA . CYS A 1 84 ? 3.968 -4.471 -5.840 1.00 88.06 84 CYS A CA 1
ATOM 687 C C . CYS A 1 84 ? 2.519 -4.577 -5.365 1.00 88.06 84 CYS A C 1
ATOM 689 O O . CYS A 1 84 ? 1.699 -3.700 -5.623 1.00 88.06 84 CYS A O 1
ATOM 691 N N . TYR A 1 85 ? 2.216 -5.636 -4.623 1.00 91.19 85 TYR A N 1
ATOM 692 C CA . TYR A 1 85 ? 0.972 -5.798 -3.886 1.00 91.19 85 TYR A CA 1
ATOM 693 C C . TYR A 1 85 ? 1.252 -5.691 -2.394 1.00 91.19 85 TYR A C 1
ATOM 695 O O . TYR A 1 85 ? 2.191 -6.313 -1.889 1.00 91.19 85 TYR A O 1
ATOM 703 N N . VAL A 1 86 ? 0.390 -4.975 -1.674 1.00 92.75 86 VAL A N 1
ATOM 704 C CA . VAL A 1 86 ? 0.402 -4.940 -0.208 1.00 92.75 86 VAL A CA 1
ATOM 705 C C . VAL A 1 86 ? -1.001 -5.204 0.312 1.00 92.75 86 VAL A C 1
ATOM 707 O O . VAL A 1 86 ? -1.927 -4.450 0.032 1.00 92.75 86 VAL A O 1
ATOM 710 N N . SER A 1 87 ? -1.161 -6.270 1.092 1.00 93.50 87 SER A N 1
ATOM 711 C CA . SER A 1 87 ? -2.390 -6.579 1.820 1.00 93.50 87 SER A CA 1
ATOM 712 C C . SER A 1 87 ? -2.277 -6.113 3.265 1.00 93.50 87 SER A C 1
ATOM 714 O O . SER A 1 87 ? -1.390 -6.556 3.993 1.00 93.50 87 SER A O 1
ATOM 716 N N . TYR A 1 88 ? -3.230 -5.293 3.695 1.00 94.69 88 TYR A N 1
ATOM 717 C CA . TYR A 1 88 ? -3.420 -4.838 5.067 1.00 94.69 88 TYR A CA 1
ATOM 718 C C . TYR A 1 88 ? -4.621 -5.565 5.661 1.00 94.69 88 TYR A C 1
ATOM 720 O O . TYR A 1 88 ? -5.766 -5.301 5.290 1.00 94.69 88 TYR A O 1
ATOM 728 N N . TYR A 1 89 ? -4.366 -6.478 6.594 1.00 95.38 89 TYR A N 1
ATOM 729 C CA . TYR A 1 89 ? -5.413 -7.232 7.271 1.00 95.38 89 TYR A CA 1
ATOM 730 C C . TYR A 1 89 ? -5.414 -6.982 8.775 1.00 95.38 89 TYR A C 1
ATOM 732 O O . TYR A 1 89 ? -4.365 -7.024 9.423 1.00 95.38 89 TYR A O 1
ATOM 740 N N . CYS A 1 90 ? -6.602 -6.812 9.349 1.00 95.38 90 CYS A N 1
ATOM 741 C CA . CYS A 1 90 ? -6.804 -6.830 10.792 1.00 95.38 90 CYS A CA 1
ATOM 742 C C . CYS A 1 90 ? -8.241 -7.233 11.149 1.00 95.38 90 CYS A C 1
ATOM 744 O O . CYS A 1 90 ? -9.126 -7.287 10.295 1.00 95.38 90 CYS A O 1
ATOM 746 N N . LYS A 1 91 ? -8.482 -7.501 12.436 1.00 94.75 91 LYS A N 1
ATOM 747 C CA . LYS A 1 91 ? -9.837 -7.630 12.976 1.00 94.75 91 LYS A CA 1
ATOM 748 C C . LYS A 1 91 ? -10.226 -6.323 13.652 1.00 94.75 91 LYS A C 1
ATOM 750 O O . LYS A 1 91 ? -9.636 -5.956 14.666 1.00 94.75 91 LYS A O 1
ATOM 755 N N . TYR A 1 92 ? -11.226 -5.645 13.108 1.00 94.25 92 TYR A N 1
ATOM 756 C CA . TYR A 1 92 ? -11.701 -4.350 13.567 1.00 94.25 92 TYR A CA 1
ATOM 757 C C . TYR A 1 92 ? -13.173 -4.410 13.985 1.00 94.25 92 TYR A C 1
ATOM 759 O O . TYR A 1 92 ? -14.032 -4.854 13.225 1.00 94.25 92 TYR A O 1
ATOM 767 N N . LYS A 1 93 ? -13.483 -3.993 15.222 1.00 93.25 93 LYS A N 1
ATOM 768 C CA . LYS A 1 93 ? -14.851 -4.029 15.789 1.00 93.25 93 LYS A CA 1
ATOM 769 C C . LYS A 1 93 ? -15.547 -5.394 15.600 1.00 93.25 93 LYS A C 1
ATOM 771 O O . LYS A 1 93 ? -16.727 -5.479 15.268 1.00 93.25 93 LYS A O 1
ATOM 776 N N . GLY A 1 94 ? -14.789 -6.480 15.781 1.00 91.25 94 GLY A N 1
ATOM 777 C CA . GLY A 1 94 ? -15.271 -7.861 15.649 1.00 91.25 94 GLY A CA 1
ATOM 778 C C . GLY A 1 94 ? -15.444 -8.365 14.211 1.00 91.25 94 GLY A C 1
ATOM 779 O O . GLY A 1 94 ? -15.747 -9.544 14.035 1.00 91.25 94 GLY A O 1
ATOM 780 N N . LYS A 1 95 ? -15.210 -7.520 13.203 1.00 91.25 95 LYS A N 1
ATOM 781 C CA . LYS A 1 95 ? -15.267 -7.856 11.777 1.00 91.25 95 LYS A CA 1
ATOM 782 C C . LYS A 1 95 ? -13.865 -7.881 11.198 1.00 91.25 95 LYS A C 1
ATOM 784 O O . LYS A 1 95 ? -12.995 -7.146 11.651 1.00 91.25 95 LYS A O 1
ATOM 789 N N . ASP A 1 96 ? -13.640 -8.710 10.199 1.00 91.62 96 ASP A N 1
ATOM 790 C CA . ASP A 1 96 ? -12.360 -8.682 9.514 1.00 91.62 96 ASP A CA 1
ATOM 791 C C . ASP A 1 96 ? -12.341 -7.541 8.488 1.00 91.62 96 ASP A C 1
ATOM 793 O O . ASP A 1 96 ? -13.331 -7.267 7.803 1.00 91.62 96 ASP A O 1
ATOM 797 N N . PHE A 1 97 ? -11.199 -6.872 8.404 1.00 93.00 97 PHE A N 1
ATOM 798 C CA . PHE A 1 97 ? -10.908 -5.809 7.458 1.00 93.00 97 PHE A CA 1
ATOM 799 C C . PHE A 1 97 ? -9.743 -6.255 6.576 1.00 93.00 97 PHE A C 1
ATOM 801 O O . PHE A 1 97 ? -8.722 -6.725 7.083 1.00 93.00 97 PHE A O 1
ATOM 808 N N . CYS A 1 98 ? -9.896 -6.110 5.261 1.00 93.81 98 CYS A N 1
ATOM 809 C CA . CYS A 1 98 ? -8.843 -6.364 4.289 1.00 93.81 98 CYS A CA 1
ATOM 810 C C . CYS A 1 98 ? -8.853 -5.258 3.237 1.00 93.81 98 CYS A C 1
ATOM 812 O O . CYS A 1 98 ? -9.889 -4.978 2.634 1.00 93.81 98 CYS A O 1
ATOM 814 N N . LEU A 1 99 ? -7.693 -4.643 3.038 1.00 93.25 99 LEU A N 1
ATOM 815 C CA . LEU A 1 99 ? -7.436 -3.679 1.979 1.00 93.25 99 LEU A CA 1
ATOM 816 C C . LEU A 1 99 ? -6.179 -4.123 1.245 1.00 93.25 99 LEU A C 1
ATOM 818 O O . LEU A 1 99 ? -5.186 -4.451 1.890 1.00 93.25 99 LEU A O 1
ATOM 822 N N . ILE A 1 100 ? -6.222 -4.141 -0.084 1.00 92.38 100 ILE A N 1
ATOM 823 C CA . ILE A 1 100 ? -5.056 -4.455 -0.910 1.00 92.38 100 ILE A CA 1
ATOM 824 C C . ILE A 1 100 ? -4.727 -3.240 -1.766 1.00 92.38 100 ILE A C 1
ATOM 826 O O . ILE A 1 100 ? -5.611 -2.684 -2.413 1.00 92.38 100 ILE A O 1
ATOM 830 N N . THR A 1 101 ? -3.465 -2.828 -1.775 1.00 91.75 101 THR A N 1
ATOM 831 C CA . THR A 1 101 ? -2.940 -1.870 -2.749 1.00 91.75 101 THR A CA 1
ATOM 832 C C . THR A 1 101 ? -2.126 -2.604 -3.794 1.00 91.75 101 THR A C 1
ATOM 834 O O . THR A 1 101 ? -1.422 -3.561 -3.471 1.00 91.75 101 THR A O 1
ATOM 837 N N . TYR A 1 102 ? -2.205 -2.124 -5.023 1.00 89.12 102 TYR A N 1
ATOM 838 C CA . TYR A 1 102 ? -1.370 -2.542 -6.134 1.00 89.12 102 TYR A CA 1
ATOM 839 C C . TYR A 1 102 ? -0.680 -1.325 -6.724 1.00 89.12 102 TYR A C 1
ATOM 841 O O . TYR A 1 102 ? -1.321 -0.291 -6.930 1.00 89.12 102 TYR A O 1
ATOM 849 N N . GLU A 1 103 ? 0.598 -1.480 -7.027 1.00 86.25 103 GLU A N 1
ATOM 850 C CA . GLU A 1 103 ? 1.386 -0.522 -7.775 1.00 86.25 103 GLU A CA 1
ATOM 851 C C . GLU A 1 103 ? 2.108 -1.231 -8.922 1.00 86.25 103 GLU A C 1
ATOM 853 O O . GLU A 1 103 ? 2.803 -2.223 -8.705 1.00 86.25 103 GLU A O 1
ATOM 858 N N . MET A 1 104 ? 1.964 -0.686 -10.129 1.00 85.94 104 MET A N 1
ATOM 859 C CA . MET A 1 104 ? 2.816 -0.986 -11.275 1.00 85.94 104 MET A CA 1
ATOM 860 C C . MET A 1 104 ? 3.792 0.169 -11.472 1.00 85.94 104 MET A C 1
ATOM 862 O O . MET A 1 104 ? 3.363 1.308 -11.665 1.00 85.94 104 MET A O 1
ATOM 866 N N . LEU A 1 105 ? 5.086 -0.124 -11.488 1.00 84.94 105 LEU A N 1
ATOM 867 C CA . LEU A 1 105 ? 6.173 0.817 -11.733 1.00 84.94 105 LEU A CA 1
ATOM 868 C C . LEU A 1 105 ? 6.810 0.507 -13.085 1.00 84.94 105 LEU A C 1
ATOM 870 O O . LEU A 1 105 ? 7.254 -0.608 -13.326 1.00 84.94 105 LEU A O 1
ATOM 874 N N . LYS A 1 106 ? 6.887 1.505 -13.963 1.00 87.12 106 LYS A N 1
ATOM 875 C CA . LYS A 1 106 ? 7.628 1.430 -15.224 1.00 87.12 106 LYS A CA 1
ATOM 876 C C . LYS A 1 106 ? 8.841 2.336 -15.133 1.00 87.12 106 LYS A C 1
ATOM 878 O O . LYS A 1 106 ? 8.686 3.540 -14.920 1.00 87.12 106 LYS A O 1
ATOM 883 N N . THR A 1 107 ? 10.027 1.780 -15.345 1.00 86.88 107 THR A N 1
ATOM 884 C CA . THR A 1 107 ? 11.290 2.523 -15.327 1.00 86.88 107 THR A CA 1
ATOM 885 C C . THR A 1 107 ? 11.986 2.395 -16.672 1.00 86.88 107 THR A C 1
ATOM 887 O O . THR A 1 107 ? 12.231 1.287 -17.134 1.00 86.88 107 THR A O 1
ATOM 890 N N . ALA A 1 108 ? 12.338 3.524 -17.283 1.00 87.75 108 ALA A N 1
ATOM 891 C CA . ALA A 1 108 ? 13.127 3.567 -18.509 1.00 87.75 108 ALA A CA 1
ATOM 892 C C . ALA A 1 108 ? 14.343 4.472 -18.327 1.00 87.75 108 ALA A C 1
ATOM 894 O O . ALA A 1 108 ? 14.251 5.542 -17.725 1.00 87.75 108 ALA A O 1
ATOM 895 N N . ASN A 1 109 ? 15.477 4.074 -18.896 1.00 81.88 109 ASN A N 1
ATOM 896 C CA . ASN A 1 109 ? 16.650 4.936 -18.992 1.00 81.88 109 ASN A CA 1
ATOM 897 C C . ASN A 1 109 ? 16.646 5.604 -20.367 1.00 81.88 109 ASN A C 1
ATOM 899 O O . ASN A 1 109 ? 16.617 4.922 -21.390 1.00 81.88 109 ASN A O 1
ATOM 903 N N . SER A 1 110 ? 16.655 6.934 -20.412 1.00 71.38 110 SER A N 1
ATOM 904 C CA . SER A 1 110 ? 16.760 7.652 -21.677 1.00 71.38 110 SER A CA 1
ATOM 905 C C . SER A 1 110 ? 18.178 7.563 -22.244 1.00 71.38 110 SER A C 1
ATOM 907 O O . SER A 1 110 ? 19.168 7.430 -21.520 1.00 71.38 110 SER A O 1
ATOM 909 N N . SER A 1 111 ? 18.293 7.756 -23.556 1.00 67.75 111 SER A N 1
ATOM 910 C CA . SER A 1 111 ? 19.578 7.928 -24.245 1.00 67.75 111 SER A CA 1
ATOM 911 C C . SER A 1 111 ? 20.375 9.153 -23.769 1.00 67.75 111 SER A C 1
ATOM 913 O O . SER A 1 111 ? 21.577 9.229 -24.010 1.00 67.75 111 SER A O 1
ATOM 915 N N . THR A 1 112 ? 19.733 10.095 -23.067 1.00 72.06 112 THR A N 1
ATOM 916 C CA . THR A 1 112 ? 20.372 11.262 -22.436 1.00 72.06 112 THR A CA 1
ATOM 917 C C . THR A 1 112 ? 20.873 10.983 -21.014 1.00 72.06 112 THR A C 1
ATOM 919 O O . THR A 1 112 ? 21.450 11.873 -20.394 1.00 72.06 112 THR A O 1
ATOM 922 N N . GLY A 1 113 ? 20.686 9.761 -20.497 1.00 71.38 113 GLY A N 1
ATOM 923 C CA . GLY A 1 113 ? 21.060 9.366 -19.136 1.00 71.38 113 GLY A CA 1
ATOM 924 C C . GLY A 1 113 ? 20.039 9.758 -18.061 1.00 71.38 113 GLY A C 1
ATOM 925 O O . GLY A 1 113 ? 20.309 9.581 -16.876 1.00 71.38 113 GLY A O 1
ATOM 926 N N . GLU A 1 114 ? 18.873 10.279 -18.449 1.00 79.38 114 GLU A N 1
ATOM 927 C CA . GLU A 1 114 ? 17.776 10.589 -17.531 1.00 79.38 114 GLU A CA 1
ATOM 928 C C . GLU A 1 114 ? 16.917 9.344 -17.289 1.00 79.38 114 GLU A C 1
ATOM 930 O O . GLU A 1 114 ? 16.424 8.714 -18.226 1.00 79.38 114 GLU A O 1
ATOM 935 N N . GLN A 1 115 ? 16.689 9.004 -16.022 1.00 81.31 115 GLN A N 1
ATOM 936 C CA . GLN A 1 115 ? 15.744 7.954 -15.656 1.00 81.31 115 GLN A CA 1
ATOM 937 C C . GLN A 1 115 ? 14.318 8.515 -15.672 1.00 81.31 115 GLN A C 1
ATOM 939 O O . GLN A 1 115 ? 14.016 9.503 -15.002 1.00 81.31 115 GLN A O 1
ATOM 944 N N . LYS A 1 116 ? 13.428 7.870 -16.425 1.00 82.56 116 LYS A N 1
ATOM 945 C CA . LYS A 1 116 ? 11.992 8.150 -16.437 1.00 82.56 116 LYS A CA 1
ATOM 946 C C . LYS A 1 116 ? 11.255 7.087 -15.635 1.00 82.56 116 LYS A C 1
ATOM 948 O O . LYS A 1 116 ? 11.549 5.902 -15.766 1.00 82.56 116 LYS A O 1
ATOM 953 N N . VAL A 1 117 ? 10.265 7.519 -14.858 1.00 83.00 117 VAL A N 1
ATOM 954 C CA . VAL A 1 117 ? 9.414 6.638 -14.050 1.00 83.00 117 VAL A CA 1
ATOM 955 C C . VAL A 1 117 ? 7.945 6.957 -14.324 1.00 83.00 117 VAL A C 1
ATOM 957 O O . VAL A 1 117 ? 7.543 8.122 -14.301 1.00 83.00 117 VAL A O 1
ATOM 960 N N . LYS A 1 118 ? 7.140 5.926 -14.584 1.00 81.19 118 LYS A N 1
ATOM 961 C CA . LYS A 1 118 ? 5.670 5.981 -14.582 1.00 81.19 118 LYS A CA 1
ATOM 962 C C . LYS A 1 118 ? 5.171 5.033 -13.486 1.00 81.19 118 LYS A C 1
ATOM 964 O O . LYS A 1 118 ? 5.736 3.961 -13.313 1.00 81.1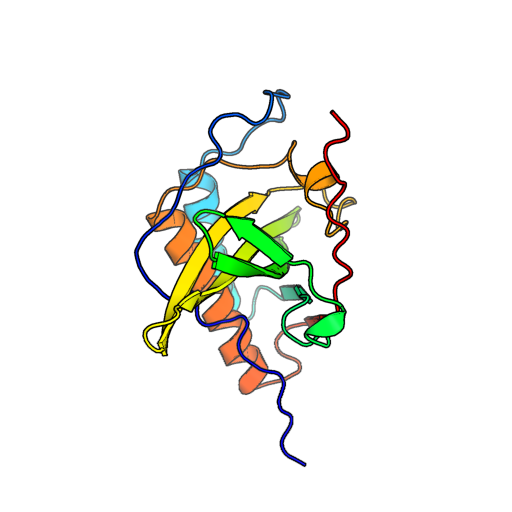9 118 LYS A O 1
ATOM 969 N N . SER A 1 119 ? 4.119 5.411 -12.765 1.00 78.38 119 SER A N 1
ATOM 970 C CA . SER A 1 119 ? 3.476 4.545 -11.767 1.00 78.38 119 SER A CA 1
ATOM 971 C C . SER A 1 119 ? 1.965 4.529 -11.984 1.00 78.38 119 SER A C 1
ATOM 973 O O . SER A 1 119 ? 1.378 5.553 -12.346 1.00 78.38 119 SER A O 1
ATOM 975 N N . SER A 1 120 ? 1.341 3.369 -11.792 1.00 79.25 120 SER A N 1
ATOM 976 C CA . SER A 1 120 ? -0.112 3.182 -11.787 1.00 79.25 120 SER A CA 1
ATOM 977 C C . SER A 1 120 ? -0.520 2.488 -10.498 1.00 79.25 120 SER A C 1
ATOM 979 O O . SER A 1 120 ? 0.057 1.468 -10.143 1.00 79.25 120 SER A O 1
ATOM 981 N N . ASN A 1 121 ? -1.518 3.038 -9.804 1.00 80.75 121 ASN A N 1
ATOM 982 C CA . ASN A 1 121 ? -1.922 2.571 -8.481 1.00 80.75 121 ASN A CA 1
ATOM 983 C C . ASN A 1 121 ? -3.395 2.168 -8.469 1.00 80.75 121 ASN A C 1
ATOM 985 O O . ASN A 1 121 ? -4.244 2.884 -9.006 1.00 80.75 121 ASN A O 1
ATOM 989 N N . MET A 1 122 ? -3.701 1.061 -7.800 1.00 86.50 122 MET A N 1
ATOM 990 C CA . MET A 1 122 ? -5.065 0.596 -7.561 1.00 86.50 122 MET A CA 1
ATOM 991 C C . MET A 1 122 ? -5.250 0.202 -6.099 1.00 86.50 122 MET A C 1
ATOM 993 O O . MET A 1 122 ? -4.314 -0.226 -5.423 1.00 86.50 122 MET A O 1
ATOM 997 N N . VAL A 1 123 ? -6.477 0.353 -5.608 1.00 89.50 123 VAL A N 1
ATOM 998 C CA . VAL A 1 123 ? -6.860 -0.044 -4.251 1.00 89.50 123 VAL A CA 1
ATOM 999 C C . VAL A 1 123 ? -8.080 -0.943 -4.339 1.00 89.50 123 VAL A C 1
ATOM 1001 O O . VAL A 1 123 ? -9.004 -0.667 -5.105 1.00 89.50 123 VAL A O 1
ATOM 1004 N N . PHE A 1 124 ? -8.083 -2.004 -3.539 1.00 90.06 124 PHE A N 1
ATOM 1005 C CA . PHE A 1 124 ? -9.104 -3.039 -3.545 1.00 90.06 124 PHE A CA 1
ATOM 1006 C C . PHE A 1 124 ? -9.631 -3.313 -2.136 1.00 90.06 124 PHE A C 1
ATOM 1008 O O . PHE A 1 124 ? -8.871 -3.307 -1.163 1.00 90.06 124 PHE A O 1
ATOM 1015 N N . LEU A 1 125 ? -10.925 -3.630 -2.044 1.00 90.19 125 LEU A N 1
ATOM 1016 C CA . LEU A 1 125 ? -11.569 -4.170 -0.840 1.00 90.19 125 LEU A CA 1
ATOM 1017 C C . LEU A 1 125 ? -12.129 -5.576 -1.118 1.00 90.19 125 LEU A C 1
ATOM 1019 O O . LEU A 1 125 ? -13.341 -5.738 -1.290 1.00 90.19 125 LEU A O 1
ATOM 1023 N N . PRO A 1 126 ? -11.263 -6.602 -1.208 1.00 89.31 126 PRO A N 1
ATOM 1024 C CA . PRO A 1 126 ? -11.700 -7.956 -1.511 1.00 89.31 126 PRO A CA 1
ATOM 1025 C C . PRO A 1 126 ? -12.374 -8.636 -0.303 1.00 89.31 126 PRO A C 1
ATOM 1027 O O . PRO A 1 126 ? -12.118 -8.285 0.854 1.00 89.31 126 PRO A O 1
ATOM 1030 N N . PRO A 1 127 ? -13.217 -9.658 -0.537 1.00 83.81 127 PRO A N 1
ATOM 1031 C CA . PRO A 1 127 ? -13.732 -10.516 0.521 1.00 83.81 127 PRO A CA 1
ATOM 1032 C C . PRO A 1 127 ? -12.611 -11.368 1.134 1.00 83.81 127 PRO A C 1
ATOM 1034 O O . PRO A 1 127 ? -11.604 -11.680 0.505 1.00 83.81 127 PRO A O 1
ATOM 1037 N N . LEU A 1 128 ? -12.824 -11.819 2.369 1.00 68.81 128 LEU A N 1
ATOM 1038 C CA . LEU A 1 128 ? -11.789 -12.363 3.263 1.00 68.81 128 LEU A CA 1
ATOM 1039 C C . LEU A 1 128 ? -11.158 -13.700 2.837 1.00 68.81 128 LEU A C 1
ATOM 1041 O O . LEU A 1 128 ? -10.180 -14.128 3.446 1.00 68.81 128 LEU A O 1
ATOM 1045 N N . GLY A 1 129 ? -11.683 -14.338 1.790 1.00 66.62 129 GLY A N 1
ATOM 1046 C CA . GLY A 1 129 ? -11.108 -15.535 1.169 1.00 66.62 129 GLY A CA 1
ATOM 1047 C C . GLY A 1 129 ? -10.252 -15.253 -0.068 1.00 66.62 129 GLY A C 1
ATOM 1048 O O . GLY A 1 129 ? -9.631 -16.175 -0.588 1.00 66.62 129 GLY A O 1
ATOM 1049 N N . MET A 1 130 ? -10.206 -14.006 -0.545 1.00 67.88 130 MET A N 1
ATOM 1050 C CA . MET A 1 130 ? -9.461 -13.628 -1.743 1.00 67.88 130 MET A CA 1
ATOM 1051 C C . MET A 1 130 ? -8.261 -12.770 -1.383 1.00 67.88 130 MET A C 1
ATOM 1053 O O . MET A 1 130 ? -8.314 -11.546 -1.346 1.00 67.88 130 MET A O 1
ATOM 1057 N N . ARG A 1 131 ? -7.160 -13.471 -1.115 1.00 63.81 131 ARG A N 1
ATOM 1058 C CA . ARG A 1 131 ? -5.812 -12.903 -0.988 1.00 63.81 131 ARG A CA 1
ATOM 1059 C C . ARG A 1 131 ? -4.919 -13.382 -2.129 1.00 63.81 131 ARG A C 1
ATOM 1061 O O . ARG A 1 131 ? -3.757 -13.732 -1.930 1.00 63.81 131 ARG A O 1
ATOM 1068 N N . PHE A 1 132 ? -5.495 -13.471 -3.323 1.00 70.75 132 PHE A N 1
ATOM 1069 C CA . PHE A 1 132 ? -4.718 -13.679 -4.533 1.00 70.75 132 PHE A CA 1
ATOM 1070 C C . PHE A 1 132 ? -4.127 -12.328 -4.918 1.00 70.75 132 PHE A C 1
ATOM 1072 O O . PHE A 1 132 ? -4.857 -11.353 -5.079 1.00 70.75 132 PHE A O 1
ATOM 1079 N N . PHE A 1 133 ? -2.802 -12.257 -4.998 1.00 83.88 133 PHE A N 1
ATOM 1080 C CA . PHE A 1 133 ? -2.129 -11.105 -5.579 1.00 83.88 133 PHE A CA 1
ATOM 1081 C C . PHE A 1 133 ? -2.111 -11.280 -7.094 1.00 83.88 133 PHE A C 1
ATOM 1083 O O . PHE A 1 133 ? -1.108 -11.662 -7.682 1.00 83.88 133 PHE A O 1
ATOM 1090 N N . ASP A 1 134 ? -3.286 -11.096 -7.677 1.00 86.19 134 ASP A N 1
ATOM 1091 C CA . ASP A 1 134 ? -3.557 -11.220 -9.099 1.00 86.19 134 ASP A CA 1
ATOM 1092 C C . ASP A 1 134 ? -4.489 -10.069 -9.469 1.00 86.19 134 ASP A C 1
ATOM 1094 O O . ASP A 1 134 ? -5.577 -9.934 -8.896 1.00 86.19 134 ASP A O 1
ATOM 1098 N N . ILE A 1 135 ? -4.042 -9.203 -10.378 1.00 85.44 135 ILE A N 1
ATOM 1099 C CA . ILE A 1 135 ? -4.795 -8.010 -10.748 1.00 85.44 135 ILE A CA 1
ATOM 1100 C C . ILE A 1 135 ? -6.166 -8.377 -11.314 1.00 85.44 135 ILE A C 1
ATOM 1102 O O . ILE A 1 135 ? -7.155 -7.787 -10.890 1.00 85.44 135 ILE A O 1
ATOM 1106 N N . HIS A 1 136 ? -6.271 -9.388 -12.180 1.00 86.56 136 HIS A N 1
ATOM 1107 C CA . HIS A 1 136 ? -7.526 -9.778 -12.824 1.00 86.56 136 HIS A CA 1
ATOM 1108 C C . HIS A 1 136 ? -8.551 -10.295 -11.813 1.00 86.56 136 HIS A C 1
ATOM 1110 O O . HIS A 1 136 ? -9.735 -9.964 -11.908 1.00 86.56 136 HIS A O 1
ATOM 1116 N N . ALA A 1 137 ? -8.100 -11.038 -10.800 1.00 86.88 137 ALA A N 1
ATOM 1117 C CA . ALA A 1 137 ? -8.948 -11.475 -9.694 1.00 86.88 137 ALA A CA 1
ATOM 1118 C C . ALA A 1 137 ? -9.388 -10.311 -8.786 1.00 86.88 137 ALA A C 1
ATOM 1120 O O . ALA A 1 137 ? -10.470 -10.359 -8.193 1.00 86.88 137 ALA A O 1
ATOM 1121 N N . LEU A 1 138 ? -8.562 -9.267 -8.665 1.00 87.06 138 LEU A N 1
ATOM 1122 C CA . LEU A 1 138 ? -8.817 -8.109 -7.807 1.00 87.06 138 LEU A CA 1
ATOM 1123 C C . LEU A 1 138 ? -9.621 -6.997 -8.491 1.00 87.06 138 LEU A C 1
ATOM 1125 O O . LEU A 1 138 ? -10.334 -6.280 -7.791 1.00 87.06 138 LEU A O 1
ATOM 1129 N N . LEU A 1 139 ? -9.571 -6.871 -9.822 1.00 87.50 139 LEU A N 1
ATOM 1130 C CA . LEU A 1 139 ? -10.259 -5.830 -10.601 1.00 87.50 139 LEU A CA 1
ATOM 1131 C C . LEU A 1 139 ? -11.736 -5.627 -10.208 1.00 87.50 139 LEU A C 1
ATOM 1133 O O . LEU A 1 139 ? -12.128 -4.473 -10.036 1.00 87.50 139 LEU A O 1
ATOM 1137 N N . PRO A 1 140 ? -12.556 -6.674 -9.977 1.00 87.44 140 PRO A N 1
ATOM 1138 C CA . PRO A 1 140 ? -13.941 -6.503 -9.521 1.00 87.44 140 PRO A CA 1
ATOM 1139 C C . PRO A 1 140 ? -14.107 -5.783 -8.175 1.00 87.44 140 PRO A C 1
ATOM 1141 O O . PRO A 1 140 ? -15.182 -5.271 -7.878 1.00 87.44 140 PRO A O 1
ATOM 1144 N N . TYR A 1 141 ? -13.065 -5.765 -7.347 1.00 86.69 141 TYR A N 1
ATOM 1145 C CA . TYR A 1 141 ? -13.053 -5.176 -6.006 1.00 86.69 141 TYR A CA 1
ATOM 1146 C C . TYR A 1 141 ? -12.358 -3.819 -5.971 1.00 86.69 141 TYR A C 1
ATOM 1148 O O . TYR A 1 141 ? -12.107 -3.297 -4.879 1.00 86.69 141 TYR A O 1
ATOM 1156 N N . SER A 1 142 ? -12.010 -3.265 -7.138 1.00 87.50 142 SER A N 1
ATOM 1157 C CA . SER A 1 142 ? -11.362 -1.963 -7.233 1.00 87.50 142 SER A CA 1
ATOM 1158 C C . SER A 1 142 ? -12.287 -0.884 -6.695 1.00 87.50 142 SER A C 1
ATOM 1160 O O . SER A 1 142 ? -13.471 -0.847 -7.033 1.00 87.50 142 SER A O 1
ATOM 1162 N N . ILE A 1 143 ? -11.738 0.012 -5.887 1.00 83.50 143 ILE A N 1
ATOM 1163 C CA . ILE A 1 143 ? -12.465 1.164 -5.368 1.00 83.50 143 ILE A CA 1
ATOM 1164 C C . ILE A 1 143 ? -11.924 2.453 -5.976 1.00 83.50 143 ILE A C 1
ATOM 1166 O O . ILE A 1 143 ? -10.721 2.613 -6.191 1.00 83.50 143 ILE A O 1
ATOM 1170 N N . GLU A 1 144 ? -12.820 3.407 -6.208 1.00 81.44 144 GLU A N 1
ATOM 1171 C CA . GLU A 1 144 ? -12.404 4.774 -6.494 1.00 81.44 144 GLU A CA 1
ATOM 1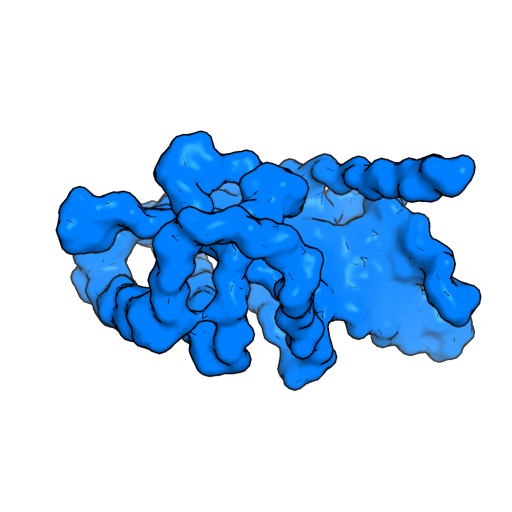172 C C . GLU A 1 144 ? -11.804 5.398 -5.230 1.00 81.44 144 GLU A C 1
ATOM 1174 O O . GLU A 1 144 ? -12.387 5.344 -4.143 1.00 81.44 144 GLU A O 1
ATOM 1179 N N . VAL A 1 145 ? -10.633 6.013 -5.377 1.00 76.75 145 VAL A N 1
ATOM 1180 C CA . VAL A 1 145 ? -9.895 6.625 -4.271 1.00 76.75 145 VAL A CA 1
ATOM 1181 C C . VAL A 1 145 ? -9.529 8.066 -4.598 1.00 76.75 145 VAL A C 1
ATOM 1183 O O . VAL A 1 145 ? -9.056 8.379 -5.689 1.00 76.75 145 VAL A O 1
ATOM 1186 N N . SER A 1 146 ? -9.735 8.964 -3.637 1.00 81.38 146 SER A N 1
ATOM 1187 C CA . SER A 1 146 ? -9.182 10.317 -3.691 1.00 81.38 146 SER A CA 1
ATOM 1188 C C . SER A 1 146 ? -7.724 10.339 -3.244 1.00 81.38 146 SER A C 1
ATOM 1190 O O . SER A 1 146 ? -7.256 9.470 -2.507 1.00 81.38 146 SER A O 1
ATOM 1192 N N . ASN A 1 147 ? -7.025 11.419 -3.597 1.00 80.62 147 ASN A N 1
ATOM 1193 C CA . ASN A 1 147 ? -5.672 11.698 -3.106 1.00 80.62 147 ASN A CA 1
ATOM 1194 C C . ASN A 1 147 ? -5.592 11.708 -1.569 1.00 80.62 147 ASN A C 1
ATOM 1196 O O . ASN A 1 147 ? -4.571 11.339 -1.001 1.00 80.62 147 ASN A O 1
ATOM 1200 N N . VAL A 1 148 ? -6.675 12.108 -0.895 1.00 85.44 148 VAL A N 1
ATOM 1201 C CA . VAL A 1 148 ? -6.756 12.126 0.572 1.00 85.44 148 VAL A CA 1
ATOM 1202 C C . VAL A 1 148 ? -6.805 10.706 1.139 1.00 85.44 148 VAL A C 1
ATOM 1204 O O . VAL A 1 148 ? -6.112 10.405 2.109 1.00 85.44 148 VAL A O 1
ATOM 1207 N N . LEU A 1 149 ? -7.591 9.817 0.525 1.00 84.88 149 LEU A N 1
ATOM 1208 C CA . LEU A 1 149 ? -7.642 8.411 0.924 1.00 84.88 149 LEU A CA 1
ATOM 1209 C C . LEU A 1 149 ? -6.309 7.700 0.649 1.00 84.88 149 LEU A C 1
ATOM 1211 O O . LEU A 1 149 ? -5.838 6.941 1.492 1.00 84.88 149 LEU A O 1
ATOM 1215 N N . LEU A 1 150 ? -5.663 7.995 -0.477 1.00 83.69 150 LEU A N 1
ATOM 1216 C CA . LEU A 1 150 ? -4.336 7.462 -0.791 1.00 83.69 150 LEU A CA 1
ATOM 1217 C C . LEU A 1 150 ? -3.276 7.894 0.228 1.00 83.69 150 LEU A C 1
ATOM 1219 O O . LEU A 1 150 ? -2.521 7.053 0.711 1.00 83.69 150 LEU A O 1
ATOM 1223 N N . ASP A 1 151 ? -3.261 9.171 0.623 1.00 84.81 151 ASP A N 1
ATOM 1224 C CA . ASP A 1 151 ? -2.366 9.658 1.681 1.00 84.81 151 ASP A CA 1
ATOM 1225 C C . ASP A 1 151 ? -2.638 8.952 3.022 1.00 84.81 151 ASP A C 1
ATOM 1227 O O . ASP A 1 151 ? -1.706 8.585 3.735 1.00 84.81 151 ASP A O 1
ATOM 1231 N N . ALA A 1 152 ? -3.902 8.677 3.359 1.00 89.62 152 ALA A N 1
ATOM 1232 C CA . ALA A 1 152 ? -4.241 7.920 4.564 1.00 89.62 152 ALA A CA 1
ATOM 1233 C C . ALA A 1 152 ? -3.709 6.478 4.529 1.00 89.62 152 ALA A C 1
ATOM 1235 O O . ALA A 1 152 ? -3.140 6.014 5.519 1.00 89.62 152 ALA A O 1
ATOM 1236 N N . ILE A 1 153 ? -3.853 5.785 3.396 1.00 90.81 153 ILE A N 1
ATOM 1237 C CA . ILE A 1 153 ? -3.331 4.424 3.206 1.00 90.81 153 ILE A CA 1
ATOM 1238 C C . ILE A 1 153 ? -1.798 4.425 3.289 1.00 90.81 153 ILE A C 1
ATOM 1240 O O . ILE A 1 153 ? -1.213 3.588 3.977 1.00 90.81 153 ILE A O 1
ATOM 1244 N N . HIS A 1 154 ? -1.139 5.408 2.673 1.00 86.38 154 HIS A N 1
ATOM 1245 C CA . HIS A 1 154 ? 0.308 5.563 2.787 1.00 86.38 154 HIS A CA 1
ATOM 1246 C C . HIS A 1 154 ? 0.764 5.775 4.234 1.00 86.38 154 HIS A C 1
ATOM 1248 O O . HIS A 1 154 ? 1.714 5.149 4.700 1.00 86.38 154 HIS A O 1
ATOM 1254 N N . ARG A 1 155 ? 0.085 6.642 4.987 1.00 91.06 155 ARG A N 1
ATOM 1255 C CA . ARG A 1 155 ? 0.439 6.876 6.392 1.00 91.06 155 ARG A CA 1
ATOM 1256 C C . ARG A 1 155 ? 0.222 5.639 7.253 1.00 91.06 155 ARG A C 1
ATOM 1258 O O . ARG A 1 155 ? 1.002 5.421 8.177 1.00 91.06 155 ARG A O 1
ATOM 1265 N N . LEU A 1 156 ? -0.807 4.838 6.966 1.00 95.62 156 LEU A N 1
ATOM 1266 C CA . LEU A 1 156 ? -1.002 3.539 7.609 1.00 95.62 156 LEU A CA 1
ATOM 1267 C C . LEU A 1 156 ? 0.222 2.645 7.366 1.00 95.62 156 LEU A C 1
ATOM 1269 O O . LEU A 1 156 ? 0.805 2.140 8.318 1.00 95.62 156 LEU A O 1
ATOM 1273 N N . TRP A 1 157 ? 0.658 2.511 6.117 1.00 93.75 157 TRP A N 1
ATOM 1274 C CA . TRP A 1 157 ? 1.835 1.729 5.733 1.00 93.75 157 TRP A CA 1
ATOM 1275 C C . TRP A 1 157 ? 3.121 2.151 6.447 1.00 93.75 157 TRP A C 1
ATOM 1277 O O . TRP A 1 157 ? 3.762 1.315 7.089 1.00 93.75 157 TRP A O 1
ATOM 1287 N N . VAL A 1 158 ? 3.452 3.445 6.405 1.00 91.31 158 VAL A N 1
ATOM 1288 C CA . VAL A 1 158 ? 4.641 3.999 7.074 1.00 91.31 158 VAL A CA 1
ATOM 1289 C C . VAL A 1 158 ? 4.580 3.745 8.578 1.00 91.31 158 VAL A C 1
ATOM 1291 O O . VAL A 1 158 ? 5.552 3.274 9.164 1.00 91.31 158 VAL A O 1
ATOM 1294 N N . MET A 1 159 ? 3.420 3.973 9.202 1.00 94.94 159 MET A N 1
ATOM 1295 C CA . MET A 1 159 ? 3.228 3.732 10.632 1.00 94.94 159 MET A CA 1
ATOM 1296 C C . MET A 1 159 ? 3.463 2.261 11.000 1.00 94.94 159 MET A C 1
ATOM 1298 O O . MET A 1 159 ? 4.192 1.981 11.950 1.00 94.94 159 MET A O 1
ATOM 1302 N N . LEU A 1 160 ? 2.876 1.320 10.253 1.00 94.31 160 LEU A N 1
ATOM 1303 C CA . LEU A 1 160 ? 3.041 -0.116 10.502 1.00 94.31 160 LEU A CA 1
ATOM 1304 C C . LEU A 1 160 ? 4.500 -0.553 10.342 1.00 94.31 160 LEU A C 1
ATOM 1306 O O . LEU A 1 160 ? 5.004 -1.355 11.130 1.00 94.31 160 LEU A O 1
ATOM 1310 N N . LEU A 1 161 ? 5.208 0.004 9.362 1.00 90.12 161 LEU A N 1
ATOM 1311 C CA . LEU A 1 161 ? 6.633 -0.248 9.208 1.00 90.12 161 LEU A CA 1
ATOM 1312 C C . LEU A 1 161 ? 7.477 0.303 10.331 1.00 90.12 161 LEU A C 1
ATOM 1314 O O . LEU A 1 161 ? 8.401 -0.376 10.771 1.00 90.12 161 LEU A O 1
ATOM 1318 N N . ASP A 1 162 ? 7.217 1.528 10.758 1.00 91.44 162 ASP A N 1
ATOM 1319 C CA . ASP A 1 162 ? 7.989 2.137 11.829 1.00 91.44 162 ASP A CA 1
ATOM 1320 C C . ASP A 1 162 ? 7.799 1.350 13.128 1.00 91.44 162 ASP A C 1
ATOM 1322 O O . ASP A 1 162 ? 8.781 1.064 13.815 1.00 91.44 162 ASP A O 1
ATOM 1326 N N . MET A 1 163 ? 6.584 0.853 13.386 1.00 92.25 163 MET A N 1
ATOM 1327 C CA . MET A 1 163 ? 6.330 -0.125 14.447 1.00 92.25 163 MET A CA 1
ATOM 1328 C C . ME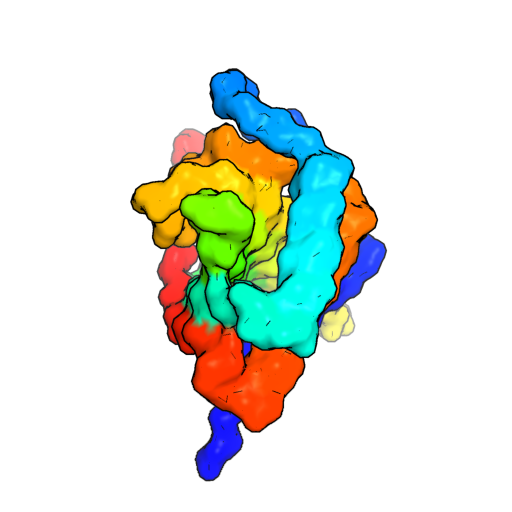T A 1 163 ? 7.163 -1.402 14.257 1.00 92.25 163 MET A C 1
ATOM 1330 O O . MET A 1 163 ? 7.880 -1.795 15.175 1.00 92.25 163 MET A O 1
ATOM 1334 N N . TYR A 1 164 ? 7.161 -2.012 13.065 1.00 90.75 164 TYR A N 1
ATOM 1335 C CA . TYR A 1 164 ? 7.939 -3.228 12.775 1.00 90.75 164 TYR A CA 1
ATOM 1336 C C . TYR A 1 164 ? 9.463 -3.032 12.861 1.00 90.75 164 TYR A C 1
ATOM 1338 O O . TYR A 1 164 ? 10.223 -3.964 13.151 1.00 90.75 164 TYR A O 1
ATOM 1346 N N . LYS A 1 165 ? 9.965 -1.834 12.543 1.00 88.50 165 LYS A N 1
ATOM 1347 C CA . LYS A 1 165 ? 11.389 -1.485 12.661 1.00 88.50 165 LYS A CA 1
ATOM 1348 C C . LYS A 1 165 ? 11.816 -1.450 14.124 1.00 88.50 165 LYS A C 1
ATOM 1350 O O . LYS A 1 165 ? 12.906 -1.935 14.419 1.00 88.50 165 LYS A O 1
ATOM 1355 N N . VAL A 1 166 ? 10.965 -0.914 14.998 1.00 93.56 166 VAL A N 1
ATOM 1356 C CA . VAL A 1 166 ? 11.202 -0.838 16.446 1.00 93.56 166 VAL A CA 1
ATOM 1357 C C . VAL A 1 166 ? 11.014 -2.202 17.112 1.00 93.56 166 VAL A C 1
ATOM 1359 O O . VAL A 1 166 ? 11.881 -2.637 17.864 1.00 93.56 166 VAL A O 1
ATOM 1362 N N . ASP A 1 167 ? 9.921 -2.898 16.801 1.00 93.00 167 ASP A N 1
ATOM 1363 C CA . ASP A 1 167 ? 9.593 -4.219 17.334 1.00 93.00 167 ASP A CA 1
ATOM 1364 C C . ASP A 1 167 ? 9.065 -5.139 16.226 1.00 93.00 167 ASP A C 1
ATOM 1366 O O . ASP A 1 167 ? 7.976 -4.941 15.684 1.00 93.00 167 ASP A O 1
ATOM 1370 N N . LYS A 1 168 ? 9.816 -6.206 15.933 1.00 90.00 168 LYS A N 1
ATOM 1371 C CA . LYS A 1 168 ? 9.465 -7.208 14.915 1.00 90.00 168 LYS A CA 1
ATOM 1372 C C . LYS A 1 168 ? 8.193 -7.996 15.246 1.00 90.00 168 LYS A C 1
ATOM 1374 O O . LYS A 1 168 ? 7.618 -8.591 14.342 1.00 90.00 168 LYS A O 1
ATOM 1379 N N . GLY A 1 169 ? 7.760 -8.017 16.508 1.00 92.62 169 GLY A N 1
ATOM 1380 C CA . GLY A 1 169 ? 6.528 -8.671 16.952 1.00 92.62 169 GLY A CA 1
ATOM 1381 C C . GLY A 1 169 ? 5.276 -7.788 16.896 1.00 92.62 169 GLY A C 1
ATOM 1382 O O . GLY A 1 169 ? 4.170 -8.321 17.029 1.00 92.62 169 GLY A O 1
ATOM 1383 N N . SER A 1 170 ? 5.435 -6.475 16.684 1.00 92.62 170 SER A N 1
ATOM 1384 C CA . SER A 1 170 ? 4.344 -5.485 16.723 1.00 92.62 170 SER A CA 1
ATOM 1385 C C . SER A 1 170 ? 3.275 -5.714 15.651 1.00 92.62 170 SER A C 1
ATOM 1387 O O . SER A 1 170 ? 2.086 -5.495 15.887 1.00 92.62 170 SER A O 1
ATOM 1389 N N . ILE A 1 171 ? 3.686 -6.227 14.492 1.00 94.50 171 ILE A N 1
ATOM 1390 C CA . ILE A 1 171 ? 2.819 -6.677 13.404 1.00 94.50 171 ILE A CA 1
ATOM 1391 C C . ILE A 1 171 ? 3.335 -8.013 12.874 1.00 94.50 171 ILE A C 1
ATOM 1393 O O . ILE A 1 171 ? 4.511 -8.342 13.026 1.00 94.50 171 ILE A O 1
ATOM 1397 N N . TYR A 1 172 ? 2.473 -8.774 12.210 1.00 95.69 172 TYR A N 1
ATOM 1398 C CA . TYR A 1 172 ? 2.947 -9.815 11.306 1.00 95.69 172 TYR A CA 1
ATOM 1399 C C . TYR A 1 172 ? 3.283 -9.162 9.963 1.00 95.69 172 TYR A C 1
ATOM 1401 O O . TYR A 1 172 ? 2.422 -8.505 9.383 1.00 95.69 172 TYR A O 1
ATOM 1409 N N . LEU A 1 173 ? 4.517 -9.326 9.487 1.00 91.81 173 LEU A N 1
ATOM 1410 C CA . LEU A 1 173 ? 4.952 -8.864 8.171 1.00 91.81 173 LEU A CA 1
ATOM 1411 C C . LEU A 1 173 ? 5.562 -10.034 7.403 1.00 91.81 173 LEU A C 1
ATOM 1413 O O . LEU A 1 173 ? 6.534 -10.636 7.859 1.00 91.81 173 LEU A O 1
ATOM 1417 N N . ASN A 1 174 ? 5.016 -10.316 6.226 1.00 89.31 174 ASN A N 1
ATOM 1418 C CA . ASN A 1 174 ? 5.553 -11.298 5.295 1.00 89.31 174 ASN A CA 1
ATOM 1419 C C . ASN A 1 174 ? 5.835 -10.634 3.947 1.00 89.31 174 ASN A C 1
ATOM 1421 O O . ASN A 1 174 ? 4.973 -9.940 3.415 1.00 89.31 174 ASN A O 1
ATOM 1425 N N . VAL A 1 175 ? 7.026 -10.856 3.394 1.00 87.81 175 VAL A N 1
ATOM 1426 C CA . VAL A 1 175 ? 7.448 -10.304 2.099 1.00 87.81 175 VAL A CA 1
ATOM 1427 C C . VAL A 1 175 ? 7.900 -11.460 1.221 1.00 87.81 175 VAL A C 1
ATOM 1429 O O . VAL A 1 175 ? 8.769 -12.233 1.623 1.00 87.81 175 VAL A O 1
ATOM 1432 N N . ARG A 1 176 ? 7.314 -11.580 0.030 1.00 85.00 176 ARG A N 1
ATOM 1433 C CA . ARG A 1 176 ? 7.640 -12.622 -0.950 1.00 85.00 176 ARG A CA 1
ATOM 1434 C C . ARG A 1 176 ? 7.949 -12.024 -2.327 1.00 85.00 176 ARG A C 1
ATOM 1436 O O . ARG A 1 176 ? 7.380 -10.985 -2.664 1.00 85.00 176 ARG A O 1
ATOM 1443 N N . PRO A 1 177 ? 8.818 -12.662 -3.129 1.00 83.31 177 PRO A N 1
ATOM 1444 C CA . PRO A 1 177 ? 8.958 -12.300 -4.533 1.00 83.31 177 PRO A CA 1
ATOM 1445 C C . PRO A 1 177 ? 7.648 -12.579 -5.285 1.00 83.31 177 PRO A C 1
ATOM 1447 O O . PRO A 1 177 ? 6.923 -13.523 -4.953 1.00 83.31 177 PRO A O 1
ATOM 1450 N N . GLY A 1 178 ? 7.335 -11.735 -6.264 1.00 77.50 178 GLY A N 1
ATOM 1451 C CA . GLY A 1 178 ? 6.246 -11.934 -7.218 1.00 77.50 178 GLY A CA 1
ATOM 1452 C C . GLY A 1 178 ? 6.730 -12.584 -8.511 1.00 77.50 178 GLY A C 1
ATOM 1453 O O . GLY A 1 178 ? 7.917 -12.543 -8.831 1.00 77.50 178 GLY A O 1
ATOM 1454 N N . THR A 1 179 ? 5.800 -13.150 -9.272 1.00 74.81 179 THR A N 1
ATOM 1455 C CA . THR A 1 179 ? 6.035 -13.594 -10.649 1.00 74.81 179 THR A CA 1
ATOM 1456 C C . THR A 1 179 ? 5.137 -12.764 -11.546 1.00 74.81 179 THR A C 1
ATOM 1458 O O . THR A 1 179 ? 3.927 -12.764 -11.342 1.00 74.81 179 THR A O 1
ATOM 1461 N N . LEU A 1 180 ? 5.728 -12.048 -12.502 1.00 65.69 180 LEU A N 1
ATOM 1462 C CA . LEU A 1 180 ? 4.979 -11.258 -13.469 1.00 65.69 180 LEU A CA 1
ATOM 1463 C C . LEU A 1 180 ? 4.956 -11.988 -14.807 1.00 65.69 180 LEU A C 1
ATOM 1465 O O . LEU A 1 180 ? 6.004 -12.307 -15.365 1.00 65.69 180 LEU A O 1
ATOM 1469 N N . THR A 1 181 ? 3.758 -12.235 -15.319 1.00 58.34 181 THR A N 1
ATOM 1470 C CA . THR A 1 181 ? 3.524 -12.709 -16.683 1.00 58.34 181 THR A CA 1
ATOM 1471 C C . THR A 1 181 ? 2.681 -11.654 -17.375 1.00 58.34 181 THR A C 1
ATOM 1473 O O . THR A 1 181 ? 1.509 -11.499 -17.043 1.00 58.34 181 THR A O 1
ATOM 1476 N N . ILE A 1 182 ? 3.274 -10.904 -18.303 1.00 59.25 182 ILE A N 1
ATOM 1477 C CA . ILE A 1 182 ? 2.485 -10.077 -19.217 1.00 59.25 182 ILE A CA 1
ATOM 1478 C C . ILE A 1 182 ? 1.928 -11.036 -20.264 1.00 59.25 182 ILE A C 1
ATOM 1480 O O . ILE A 1 182 ? 2.693 -11.689 -20.974 1.00 59.25 182 ILE A O 1
ATOM 1484 N N . GLU A 1 183 ? 0.608 -11.190 -20.311 1.00 50.88 183 GLU A N 1
ATOM 1485 C CA . GLU A 1 183 ? -0.026 -11.870 -21.433 1.00 50.88 183 GLU A CA 1
ATOM 1486 C C . GLU A 1 183 ? 0.082 -10.943 -22.645 1.00 50.88 183 GLU A C 1
ATOM 1488 O O . GLU A 1 183 ? -0.491 -9.854 -22.647 1.00 50.88 183 GLU A O 1
ATOM 1493 N N . ASP A 1 184 ? 0.848 -11.348 -23.662 1.00 42.97 184 ASP A N 1
ATOM 1494 C CA . ASP A 1 184 ? 0.827 -10.667 -24.955 1.00 42.97 184 ASP A CA 1
ATOM 1495 C C . ASP A 1 184 ? -0.626 -10.662 -25.451 1.00 42.97 184 ASP A C 1
ATOM 1497 O O . ASP A 1 184 ? -1.203 -11.732 -25.688 1.00 42.97 184 ASP A O 1
ATOM 1501 N N . GLU A 1 185 ? -1.223 -9.478 -25.626 1.00 38.78 185 GLU A N 1
ATOM 1502 C CA . GLU A 1 185 ? -2.459 -9.332 -26.395 1.00 38.78 185 GLU A CA 1
ATOM 1503 C C . GLU A 1 185 ? -2.169 -9.834 -27.816 1.00 38.78 185 GLU A C 1
ATOM 1505 O O . GLU A 1 185 ? -1.658 -9.116 -28.678 1.00 38.78 185 GLU A O 1
ATOM 1510 N N . LYS A 1 186 ? -2.432 -11.122 -28.051 1.00 33.47 186 LYS A N 1
ATOM 1511 C CA . LYS A 1 186 ? -2.405 -11.716 -29.383 1.00 33.47 186 LYS A CA 1
ATOM 1512 C C . LYS A 1 186 ? -3.523 -11.072 -30.197 1.00 33.47 186 LYS A C 1
ATOM 1514 O O . LYS A 1 186 ? -4.671 -11.505 -30.113 1.00 33.47 186 LYS A O 1
ATOM 1519 N N . ASN A 1 187 ? -3.159 -10.037 -30.950 1.00 32.22 187 ASN A N 1
ATOM 1520 C CA . ASN A 1 187 ? -3.894 -9.587 -32.132 1.00 32.22 187 ASN A CA 1
ATOM 1521 C C . ASN A 1 187 ? -4.037 -10.722 -33.153 1.00 32.22 187 ASN A C 1
ATOM 1523 O O . ASN A 1 187 ? -3.051 -11.474 -33.349 1.00 32.22 187 ASN A O 1
#

pLDDT: mean 78.13, std 20.58, range [23.77, 98.0]

Radius of gyration: 17.48 Å; chains: 1; bounding box: 48×29×54 Å

Secondary structure (DSSP, 8-state):
-------S-----S--------S---------HHHHHHHHHHHHHHHHTT---EEEEEEESTTS-GGGS-EEEETTEEEEEEEEEEEEEEEETTEEEEEEEEEEEEEEE-TTSPEEEEEEEEEE---TT-----HHHHGGGB----HHHHHHHHHHHHHHHHHHHH-TTSSEEEEEE----------

Sequence (187 aa):
MKNKIFHTQDLCLRTNLRCAKDSARMEINVKKQEEIFREIQEMMGETKEGRIRWSVEVMTTEANPAEEKPVEHEDGLDWTIDECYVSYYCKYKGKDFCLITYEMLKTANSSTGEQKVKSSNMVFLPPLGMRFFDIHALLPYSIEVSNVLLDAIHRLWVMLLDMYKVDKGSIYLNVRPGTLTIEDEKN